Protein AF-A0A4Y7SCZ2-F1 (afdb_monomer_lite)

pLDDT: mean 78.19, std 15.56, range [37.38, 96.0]

Sequence (297 aa):
MVKSHRFLPFHLIQKRNGDHSDRWSLKSLGLRIQLGHPPGSECLIPAREFNDDFVVIDRDMVHEVAIDYCGCGHTTKGQAEQLMDQRLWPATLINPKAAPTFRCLEERYPSLLRMVHEWRHSRMLNRAGRGHDPERVDKTGVGECALLRPPCLHPGMNMAEGWENAPAETQHIHTLNIGLDANYRLKRKDMSSDAADPGLCKGFASSIYDPPFRERSLKHDMKQSWDHSRDRELTRVQLKSNMDRWLRGQSFNTKALNLLSTLHKKISAAMEEYLKAISPLLVLGDLIGEKNVDKVF

Radius of gyration: 31.57 Å; chains: 1; bounding box: 60×91×82 Å

Organism: Coprinellus micaceus (NCBI:txid71717)

Foldseek 3Di:
DLVVCLVPQPDWDWDDPDPDTDTDHSVVVVREHEWDDPPPDDAPDWDWQPPQQAWEAEQPDIHRHTYTYHPPPPDPDDPQVRCVVVQWHFPDRPRGRYTYGVNNCVVCVVVVVVVVVVVVLVVLCVVLVQCVDPVHPVPQDAASSADDDVPFQDPPPPDDPPLVVDPPVCVVVNDGDDDPPVPPPPPDDDDPDCVVPPDSCCRNYPDDNDPVVVVVVVVPDDPDDDDPVVCVVVVVVVVVVVVVCVVPDVVVVVVVVVVVVVVVVVVVVVVVVVCVVCVVVCVVCVVVVNNPSVPVD

Secondary structure (DSSP, 8-state):
-TGGGTT-TT--EEEEETTEEEEE-TGGGT-EEE-SS-TT---SSEEEPGGG--EEE-SS-EEE-EEEEE-SSS----HHHHHHHTTB--S-SSS--EEEBHHHHHHHHHHHHHHHHHHHHHHHHHHTTTTS-TTTGGG--TTTTPPPPTTS--TTTTS-TTGGG--TTTGGGG-----------------S-TTTS--S-SSSSSS---HHHHHHHHHT-------HHHHHHHHHHHHHHHHHHHHS-HHHHHHHHHHHHHHHHHHHHHHHHHHHHHHHHHHHHHHHT-TTGGG--

Structure (mmCIF, N/CA/C/O backbone):
data_AF-A0A4Y7SCZ2-F1
#
_entry.id   AF-A0A4Y7SCZ2-F1
#
loop_
_atom_site.group_PDB
_atom_site.id
_atom_site.type_symbol
_atom_site.label_atom_id
_atom_site.label_alt_id
_atom_site.label_comp_id
_atom_site.label_asym_id
_atom_site.label_entity_id
_atom_site.label_seq_id
_atom_site.pdbx_PDB_ins_code
_atom_site.Cartn_x
_atom_site.Cartn_y
_atom_site.Cartn_z
_atom_site.occupancy
_atom_site.B_iso_or_equiv
_atom_site.auth_seq_id
_atom_site.auth_comp_id
_atom_site.auth_asym_id
_atom_site.auth_atom_id
_atom_site.pdbx_PDB_model_num
ATOM 1 N N . MET A 1 1 ? -21.592 -10.011 27.504 1.00 64.19 1 MET A N 1
ATOM 2 C CA . MET A 1 1 ? -20.684 -10.396 26.401 1.00 64.19 1 MET A CA 1
ATOM 3 C C . MET A 1 1 ? -20.122 -9.181 25.663 1.00 64.19 1 MET A C 1
ATOM 5 O O . MET A 1 1 ? -18.924 -8.967 25.764 1.00 64.19 1 MET A O 1
ATOM 9 N N . VAL A 1 2 ? -20.938 -8.344 25.006 1.00 76.38 2 VAL A N 1
ATOM 10 C CA . VAL A 1 2 ? -20.460 -7.157 24.251 1.00 76.38 2 VAL A CA 1
ATOM 11 C C . VAL A 1 2 ? -19.688 -6.155 25.124 1.00 76.38 2 VAL A C 1
ATOM 13 O O . VAL A 1 2 ? -18.593 -5.749 24.756 1.00 76.38 2 VAL A O 1
ATOM 16 N N . LYS A 1 3 ? -20.187 -5.833 26.330 1.00 76.88 3 LYS A N 1
ATOM 17 C CA . LYS A 1 3 ? -19.500 -4.928 27.279 1.00 76.88 3 LYS A CA 1
ATOM 18 C C . LYS A 1 3 ? -18.075 -5.384 27.623 1.00 76.88 3 LYS A C 1
ATOM 20 O O . LYS A 1 3 ? -17.171 -4.562 27.680 1.00 76.88 3 LYS A O 1
ATOM 25 N N . SER A 1 4 ? -17.872 -6.691 27.795 1.00 78.56 4 SER A N 1
ATOM 26 C CA . SER A 1 4 ? -16.566 -7.292 28.103 1.00 78.56 4 SER A CA 1
ATOM 27 C C . SER A 1 4 ? -15.589 -7.226 26.922 1.00 78.56 4 SER A C 1
ATOM 29 O O . SER A 1 4 ? -14.385 -7.199 27.132 1.00 78.56 4 SER A O 1
ATOM 31 N N . HIS A 1 5 ? -16.104 -7.169 25.688 1.00 81.06 5 HIS A N 1
ATOM 32 C CA . HIS A 1 5 ? -15.315 -7.108 24.451 1.00 81.06 5 HIS A CA 1
ATOM 33 C C . HIS A 1 5 ? -15.167 -5.686 23.900 1.00 81.06 5 HIS A C 1
ATOM 35 O O . HIS A 1 5 ? -14.568 -5.494 22.846 1.00 81.06 5 HIS A O 1
ATOM 41 N N . ARG A 1 6 ? -15.664 -4.670 24.618 1.00 80.19 6 ARG A N 1
ATOM 42 C CA . ARG A 1 6 ? -15.581 -3.262 24.204 1.00 80.19 6 ARG A CA 1
ATOM 43 C C . ARG A 1 6 ? -14.143 -2.806 23.935 1.00 80.19 6 ARG A C 1
ATOM 45 O O . ARG A 1 6 ? -13.916 -2.016 23.029 1.00 80.19 6 ARG A O 1
ATOM 52 N N . PHE A 1 7 ? -13.186 -3.321 24.704 1.00 80.62 7 PHE A N 1
ATOM 53 C CA . PHE A 1 7 ? -11.757 -3.015 24.562 1.00 80.62 7 PHE A CA 1
ATOM 54 C C . PHE A 1 7 ? -10.989 -4.056 23.741 1.00 80.62 7 PHE A C 1
ATOM 56 O O . PHE A 1 7 ? -9.787 -3.918 23.538 1.00 80.62 7 PHE A O 1
ATOM 63 N N . LEU A 1 8 ? -11.672 -5.105 23.281 1.00 84.75 8 LEU A N 1
ATOM 64 C CA . LEU A 1 8 ? -11.091 -6.229 22.551 1.00 84.75 8 LEU A CA 1
ATOM 65 C C . LEU A 1 8 ? -11.940 -6.510 21.298 1.00 84.75 8 LEU A C 1
ATOM 67 O O . LEU A 1 8 ? -12.500 -7.600 21.160 1.00 84.75 8 LEU A O 1
ATOM 71 N N . PRO A 1 9 ? -12.071 -5.526 20.385 1.00 83.50 9 PRO A N 1
ATOM 72 C CA . PRO A 1 9 ? -13.007 -5.597 19.262 1.00 83.50 9 PRO A CA 1
ATOM 73 C C . PRO A 1 9 ? -12.643 -6.654 18.208 1.00 83.50 9 PRO A C 1
ATOM 75 O O . PRO A 1 9 ? -13.475 -6.978 17.365 1.00 83.50 9 PRO A O 1
ATOM 78 N N . PHE A 1 10 ? -11.426 -7.203 18.263 1.00 86.94 10 PHE A N 1
ATOM 79 C CA . PHE A 1 10 ? -10.922 -8.230 17.340 1.00 86.94 10 PHE A CA 1
ATOM 80 C C . PHE A 1 10 ? -10.811 -9.616 17.991 1.00 86.94 10 PHE A C 1
ATOM 82 O O . PHE A 1 10 ? -10.249 -10.539 17.411 1.00 86.94 10 PHE A O 1
ATOM 89 N N . HIS A 1 11 ? -11.344 -9.797 19.203 1.00 85.94 11 HIS A N 1
ATOM 90 C CA . HIS A 1 11 ? -11.394 -11.119 19.820 1.00 85.94 11 HIS A CA 1
ATOM 91 C C . HIS A 1 11 ? -12.263 -12.085 19.013 1.00 85.94 11 HIS A C 1
ATOM 93 O O . HIS A 1 11 ? -13.380 -11.765 18.602 1.00 85.94 11 HIS A O 1
ATOM 99 N N . LEU A 1 12 ? -11.749 -13.301 18.843 1.00 82.38 12 LEU A N 1
ATOM 100 C CA . LEU A 1 12 ? -12.475 -14.398 18.224 1.00 82.38 12 LEU A CA 1
ATOM 101 C C . LEU A 1 12 ? -13.531 -14.917 19.196 1.00 82.38 12 LEU A C 1
ATOM 103 O O . LEU A 1 12 ? -13.212 -15.398 20.282 1.00 82.38 12 LEU A O 1
ATOM 107 N N . ILE A 1 13 ? -14.791 -14.844 18.778 1.00 85.88 13 ILE A N 1
ATOM 108 C CA . ILE A 1 13 ? -15.908 -15.435 19.506 1.00 85.88 13 ILE A CA 1
ATOM 109 C C . ILE A 1 13 ? -16.470 -16.613 18.715 1.00 85.88 13 ILE A C 1
ATOM 111 O O . ILE A 1 13 ? -16.519 -16.611 17.483 1.00 85.88 13 ILE A O 1
ATOM 115 N N . GLN A 1 14 ? -16.896 -17.633 19.447 1.00 86.00 14 GLN A N 1
ATOM 116 C CA . GLN A 1 14 ? -17.532 -18.813 18.887 1.00 86.00 14 GLN A CA 1
ATOM 117 C C . GLN A 1 14 ? -18.911 -18.978 19.510 1.00 86.00 14 GLN A C 1
ATOM 119 O O . GLN A 1 14 ? -19.087 -18.790 20.717 1.00 86.00 14 GLN A O 1
ATOM 124 N N . LYS A 1 15 ? -19.889 -19.323 18.679 1.00 84.12 15 LYS A N 1
ATOM 125 C CA . LYS A 1 15 ? -21.223 -19.715 19.111 1.00 84.12 15 LYS A CA 1
ATOM 126 C C . LYS A 1 15 ? -21.297 -21.230 19.104 1.00 84.12 15 LYS A C 1
ATOM 128 O O . LYS A 1 15 ? -21.109 -21.844 18.061 1.00 84.12 15 LYS A O 1
ATOM 133 N N . ARG A 1 16 ? -21.606 -21.830 20.249 1.00 82.69 16 ARG A N 1
ATOM 134 C CA . ARG A 1 16 ? -21.873 -23.267 20.313 1.00 82.69 16 ARG A CA 1
ATOM 135 C C . ARG A 1 16 ? -23.286 -23.539 19.795 1.00 82.69 16 ARG A C 1
ATOM 137 O O . ARG A 1 16 ? -24.250 -23.084 20.407 1.00 82.69 16 ARG A O 1
ATOM 144 N N . ASN A 1 17 ? -23.396 -24.276 18.698 1.00 84.12 17 ASN A N 1
ATOM 145 C CA . ASN A 1 17 ? -24.653 -24.709 18.092 1.00 84.12 17 ASN A CA 1
ATOM 146 C C . ASN A 1 17 ? -24.808 -26.224 18.305 1.00 84.12 17 ASN A C 1
ATOM 148 O O . ASN A 1 17 ? -24.752 -27.015 17.372 1.00 84.12 17 ASN A O 1
ATOM 152 N N . GLY A 1 18 ? -24.960 -26.634 19.569 1.00 86.69 18 GLY A N 1
ATOM 153 C CA . GLY A 1 18 ? -25.046 -28.047 19.945 1.00 86.69 18 GLY A CA 1
ATOM 154 C C . GLY A 1 18 ? -23.683 -28.747 19.922 1.00 86.69 18 GLY A C 1
ATOM 155 O O . GLY A 1 18 ? -22.905 -28.617 20.877 1.00 86.69 18 GLY A O 1
ATOM 156 N N . ASP A 1 19 ? -23.426 -29.501 18.854 1.00 87.88 19 ASP A N 1
ATOM 157 C CA . ASP A 1 19 ? -22.255 -30.367 18.662 1.00 87.88 19 ASP A CA 1
ATOM 158 C C . ASP A 1 19 ? -21.056 -29.662 18.006 1.00 87.88 19 ASP A C 1
ATOM 160 O O . ASP A 1 19 ? -19.916 -30.070 18.229 1.00 87.88 19 ASP A O 1
ATOM 164 N N . HIS A 1 20 ? -21.283 -28.568 17.279 1.00 80.50 20 HIS A N 1
ATOM 165 C CA . HIS A 1 20 ? -20.235 -27.761 16.656 1.00 80.50 20 HIS A CA 1
ATOM 166 C C . HIS A 1 20 ? -20.238 -26.310 17.155 1.00 80.50 20 HIS A C 1
ATOM 168 O O . HIS A 1 20 ? -21.177 -25.822 17.793 1.00 80.50 20 HIS A O 1
ATOM 174 N N . SER A 1 21 ? -19.133 -25.622 16.878 1.00 78.69 21 SER A N 1
ATOM 175 C CA . SER A 1 21 ? -18.939 -24.215 17.208 1.00 78.69 21 SER A CA 1
ATOM 176 C C . SER A 1 21 ? -18.729 -23.418 15.931 1.00 78.69 21 SER A C 1
ATOM 178 O O . SER A 1 21 ? -17.705 -23.572 15.265 1.00 78.69 21 SER A O 1
ATOM 180 N N . ASP A 1 22 ? -19.668 -22.528 15.628 1.00 81.44 22 ASP A N 1
ATOM 181 C CA . ASP A 1 22 ? -19.543 -21.603 14.510 1.00 81.44 22 ASP A CA 1
ATOM 182 C C . ASP A 1 22 ? -18.796 -20.347 14.942 1.00 81.44 22 ASP A C 1
ATOM 184 O O . ASP A 1 22 ? -18.966 -19.830 16.053 1.00 81.44 22 ASP A O 1
ATOM 188 N N . ARG A 1 23 ? -17.965 -19.816 14.044 1.00 77.56 23 ARG A N 1
ATOM 189 C CA . ARG A 1 23 ? -17.367 -18.495 14.248 1.00 77.56 23 ARG A CA 1
ATOM 190 C C . ARG A 1 23 ? -18.465 -17.446 14.165 1.00 77.56 23 ARG A C 1
ATOM 192 O O . ARG A 1 23 ? -19.278 -17.467 13.246 1.00 77.56 23 ARG A O 1
ATOM 199 N N . TRP A 1 24 ? -18.457 -16.506 15.102 1.00 81.94 24 TRP A N 1
ATOM 200 C CA . TRP A 1 24 ? -19.409 -15.402 15.113 1.00 81.94 24 TRP A CA 1
ATOM 201 C C . TRP A 1 24 ? -18.663 -14.068 15.077 1.00 81.94 24 TRP A C 1
ATOM 203 O O . TRP A 1 24 ? -17.521 -13.977 15.526 1.00 81.94 24 TRP A O 1
ATOM 213 N N . SER A 1 25 ? -19.285 -13.023 14.529 1.00 84.56 25 SER A N 1
ATOM 214 C CA . SER A 1 25 ? -18.705 -11.680 14.538 1.00 84.56 25 SER A CA 1
ATOM 215 C C . SER A 1 25 ? -19.238 -10.890 15.734 1.00 84.56 25 SER A C 1
ATOM 217 O O . SER A 1 25 ? -20.418 -10.973 16.088 1.00 84.56 25 SER A O 1
ATOM 219 N N . LEU A 1 26 ? -18.377 -10.088 16.363 1.00 88.31 26 LEU A N 1
ATOM 220 C CA . LEU A 1 26 ? -18.803 -9.169 17.423 1.00 88.31 26 LEU A CA 1
ATOM 221 C C . LEU A 1 26 ? -19.784 -8.109 16.891 1.00 88.31 26 LEU A C 1
ATOM 223 O O . LEU A 1 26 ? -20.671 -7.676 17.628 1.00 88.31 26 LEU A O 1
ATOM 227 N N . LYS A 1 27 ? -19.679 -7.758 15.602 1.00 90.69 27 LYS A N 1
ATOM 228 C CA . LYS A 1 27 ? -20.634 -6.905 14.888 1.00 90.69 27 LYS A CA 1
ATOM 229 C C . LYS A 1 27 ? -22.052 -7.483 14.921 1.00 90.69 27 LYS A C 1
ATOM 231 O O . LYS A 1 27 ? -22.982 -6.759 15.260 1.00 90.69 27 LYS A O 1
ATOM 236 N N . SER A 1 28 ? -22.230 -8.782 14.656 1.00 87.50 28 SER A N 1
ATOM 237 C CA . SER A 1 28 ? -23.546 -9.445 14.713 1.00 87.50 28 SER A CA 1
ATOM 238 C C . SER A 1 28 ? -24.167 -9.434 16.114 1.00 87.50 28 SER A C 1
ATOM 240 O O . SER A 1 28 ? -25.383 -9.535 16.244 1.00 87.50 28 SER A O 1
ATOM 242 N N . LEU A 1 29 ? -23.353 -9.287 17.164 1.00 87.62 29 LEU A N 1
ATOM 243 C CA . LEU A 1 29 ? -23.823 -9.096 18.540 1.00 87.62 29 LEU A CA 1
ATOM 244 C C . LEU A 1 29 ? -24.113 -7.623 18.886 1.00 87.62 29 LEU A C 1
ATOM 246 O O . LEU A 1 29 ? -24.485 -7.329 20.020 1.00 87.62 29 LEU A O 1
ATOM 250 N N . GLY A 1 30 ? -23.938 -6.702 17.936 1.00 89.44 30 GLY A N 1
ATOM 251 C CA . GLY A 1 30 ? -24.179 -5.269 18.098 1.00 89.44 30 GLY A CA 1
ATOM 252 C C . GLY A 1 30 ? -22.971 -4.465 18.583 1.00 89.44 30 GLY A C 1
ATOM 253 O O . GLY A 1 30 ? -23.144 -3.311 18.974 1.00 89.44 30 GLY A O 1
ATOM 254 N N . LEU A 1 31 ? -21.754 -5.028 18.588 1.00 90.50 31 LEU A N 1
ATOM 255 C CA . LEU A 1 31 ? -20.560 -4.242 18.906 1.00 90.50 31 LEU A CA 1
ATOM 256 C C . LEU A 1 31 ? -20.274 -3.249 17.772 1.00 90.50 31 LEU A C 1
ATOM 258 O O . LEU A 1 31 ? -20.068 -3.654 16.629 1.00 90.50 31 LEU A O 1
ATOM 262 N N . ARG A 1 32 ? -20.195 -1.962 18.119 1.00 91.69 32 ARG A N 1
ATOM 263 C CA . ARG A 1 32 ? -19.744 -0.887 17.230 1.00 91.69 32 ARG A CA 1
ATOM 264 C C . ARG A 1 32 ? -18.504 -0.221 17.816 1.00 91.69 32 ARG A C 1
ATOM 266 O O . ARG A 1 32 ? -18.425 -0.006 19.027 1.00 91.69 32 ARG A O 1
ATOM 273 N N . ILE A 1 33 ? -17.529 0.069 16.964 1.00 91.88 33 ILE A N 1
ATOM 274 C CA . ILE A 1 33 ? -16.272 0.716 17.337 1.00 91.88 33 ILE A CA 1
ATOM 275 C C . ILE A 1 33 ? -16.423 2.208 17.073 1.00 91.88 33 ILE A C 1
ATOM 277 O O . ILE A 1 33 ? -16.497 2.634 15.922 1.00 91.88 33 ILE A O 1
ATOM 281 N N . GLN A 1 34 ? -16.450 2.999 18.141 1.00 91.75 34 GLN A N 1
ATOM 282 C CA . GLN A 1 34 ? -16.539 4.449 18.036 1.00 91.75 34 GLN A CA 1
ATOM 283 C C . GLN A 1 34 ? -15.147 5.083 18.018 1.00 91.75 34 GLN A C 1
ATOM 285 O O . GLN A 1 34 ? -14.308 4.781 18.868 1.00 91.75 34 GLN A O 1
ATOM 290 N N . LEU A 1 35 ? -14.911 5.965 17.049 1.00 91.38 35 LEU A N 1
ATOM 291 C CA . LEU A 1 35 ? -13.625 6.606 16.790 1.00 91.38 35 LEU A CA 1
ATOM 292 C C . LEU A 1 35 ? -13.650 8.098 17.152 1.00 91.38 35 LEU A C 1
ATOM 294 O O . LEU A 1 35 ? -14.694 8.678 17.436 1.00 91.38 35 LEU A O 1
ATOM 298 N N . GLY A 1 36 ? -12.471 8.727 17.144 1.00 88.19 36 GLY A N 1
ATOM 299 C CA . GLY A 1 36 ? -12.313 10.178 17.300 1.00 88.19 36 GLY A CA 1
ATOM 300 C C . GLY A 1 36 ? -12.396 10.715 18.734 1.00 88.19 36 GLY A C 1
ATOM 301 O O . GLY A 1 36 ? -12.185 11.908 18.934 1.00 88.19 36 GLY A O 1
ATOM 302 N N . HIS A 1 37 ? -12.637 9.854 19.724 1.00 86.25 37 HIS A N 1
ATOM 303 C CA . HIS A 1 37 ? -12.655 10.206 21.144 1.00 86.25 37 HIS A CA 1
ATOM 304 C C . HIS A 1 37 ? -11.693 9.330 21.967 1.00 86.25 37 HIS A C 1
ATOM 306 O O . HIS A 1 37 ? -11.432 8.183 21.590 1.00 86.25 37 HIS A O 1
ATOM 312 N N . PRO A 1 38 ? -11.150 9.840 23.091 1.00 80.62 38 PRO A N 1
ATOM 313 C CA . PRO A 1 38 ? -10.330 9.046 24.001 1.00 80.62 38 PRO A CA 1
ATOM 314 C C . PRO A 1 38 ? -11.070 7.819 24.565 1.00 80.62 38 PRO A C 1
ATOM 316 O O . PRO A 1 38 ? -12.293 7.874 24.755 1.00 80.62 38 PRO A O 1
ATOM 319 N N . PRO A 1 39 ? -10.349 6.732 24.907 1.00 75.56 39 PRO A N 1
ATOM 320 C CA . PRO A 1 39 ? -10.940 5.555 25.540 1.00 75.56 39 PRO A CA 1
ATOM 321 C C . PRO A 1 39 ? -11.787 5.921 26.766 1.00 75.56 39 PRO A C 1
ATOM 323 O O . PRO A 1 39 ? -11.354 6.684 27.623 1.00 75.56 39 PRO A O 1
ATOM 326 N N . GLY A 1 40 ? -12.998 5.367 26.847 1.00 76.19 40 GLY A N 1
ATOM 327 C CA . GLY A 1 40 ? -13.938 5.615 27.949 1.00 76.19 40 GLY A CA 1
ATOM 328 C C . GLY A 1 40 ? -14.895 6.791 27.734 1.00 76.19 40 GLY A C 1
ATOM 329 O O . GLY A 1 40 ? -15.902 6.861 28.431 1.00 76.19 40 GLY A O 1
ATOM 330 N N . SER A 1 41 ? -14.645 7.655 26.747 1.00 83.19 41 SER A N 1
ATOM 331 C CA . SER A 1 41 ? -15.600 8.687 26.320 1.00 83.19 41 SER A CA 1
ATOM 332 C C . SER A 1 41 ? -16.380 8.252 25.078 1.00 83.19 41 SER A C 1
ATOM 334 O O . SER A 1 41 ? -15.916 7.415 24.298 1.00 83.19 41 SER A O 1
ATOM 336 N N . GLU A 1 42 ? -17.589 8.787 24.915 1.00 86.56 42 GLU A N 1
ATOM 337 C CA . GLU A 1 42 ? -18.469 8.475 23.790 1.00 86.56 42 GLU A CA 1
ATOM 338 C C . GLU A 1 42 ? -18.840 9.743 23.019 1.00 86.56 42 GLU A C 1
ATOM 340 O O . GLU A 1 42 ? -19.005 10.815 23.602 1.00 86.56 42 GLU A O 1
ATOM 345 N N . CYS A 1 43 ? -18.953 9.623 21.696 1.00 89.06 43 CYS A N 1
ATOM 346 C CA . CYS A 1 43 ? -19.431 10.706 20.856 1.00 89.06 43 CYS A CA 1
ATOM 347 C C . CYS A 1 43 ? -20.948 10.827 21.010 1.00 89.06 43 CYS A C 1
ATOM 349 O O . CYS A 1 43 ? -21.668 9.837 20.910 1.00 89.06 43 CYS A O 1
ATOM 351 N N . LEU A 1 44 ? -21.442 12.051 21.189 1.00 88.94 44 LEU A N 1
ATOM 352 C CA . LEU A 1 44 ? -22.882 12.325 21.182 1.00 88.94 44 LEU A CA 1
ATOM 353 C C . LEU A 1 44 ? -23.452 12.419 19.758 1.00 88.94 44 LEU A C 1
ATOM 355 O O . LEU A 1 44 ? -24.661 12.332 19.575 1.00 88.94 44 LEU A O 1
ATOM 359 N N . ILE A 1 45 ? -22.585 12.600 18.754 1.00 90.88 45 ILE A N 1
ATOM 360 C CA . ILE A 1 45 ? -22.955 12.741 17.340 1.00 90.88 45 ILE A CA 1
ATOM 361 C C . ILE A 1 45 ? -22.086 11.791 16.494 1.00 90.88 45 ILE A C 1
ATOM 363 O O . ILE A 1 45 ? -21.193 12.240 15.765 1.00 90.88 45 ILE A O 1
ATOM 367 N N . PRO A 1 46 ? -22.275 10.465 16.630 1.00 91.62 46 PRO A N 1
ATOM 368 C CA . PRO A 1 46 ? -21.565 9.497 15.810 1.00 91.62 46 PRO A CA 1
ATOM 369 C C . PRO A 1 46 ? -22.080 9.517 14.368 1.00 91.62 46 PRO A C 1
ATOM 371 O O . PRO A 1 46 ? -23.284 9.489 14.111 1.00 91.62 46 PRO A O 1
ATOM 374 N N . ALA A 1 47 ? -21.154 9.503 13.418 1.00 92.00 47 ALA A N 1
ATOM 375 C CA . ALA A 1 47 ? -21.418 9.305 12.004 1.00 92.00 47 ALA A CA 1
ATOM 376 C C . ALA A 1 47 ? -21.079 7.858 11.636 1.00 92.00 47 ALA A C 1
ATOM 378 O O . ALA A 1 47 ? -19.913 7.460 11.653 1.00 92.00 47 ALA A O 1
ATOM 379 N N . ARG A 1 48 ? -22.098 7.060 11.312 1.00 93.31 48 ARG A N 1
ATOM 380 C CA . ARG A 1 48 ? -21.899 5.659 10.922 1.00 93.31 48 ARG A CA 1
ATOM 381 C C . ARG A 1 48 ? -21.083 5.565 9.641 1.00 93.31 48 ARG A C 1
ATOM 383 O O . ARG A 1 48 ? -21.226 6.389 8.737 1.00 93.31 48 ARG A O 1
ATOM 390 N N . GLU A 1 49 ? -20.257 4.533 9.566 1.00 92.94 49 GLU A N 1
ATOM 391 C CA . GLU A 1 49 ? -19.634 4.123 8.316 1.00 92.94 49 GLU A CA 1
ATOM 392 C C . GLU A 1 49 ? -20.712 3.813 7.258 1.00 92.94 49 GLU A C 1
ATOM 394 O O . GLU A 1 49 ? -21.813 3.350 7.571 1.00 92.94 49 GLU A O 1
ATOM 399 N N . PHE A 1 50 ? -20.430 4.153 6.002 1.00 89.31 50 PHE A N 1
ATOM 400 C CA . PHE A 1 50 ? -21.389 4.022 4.910 1.00 89.31 50 PHE A CA 1
ATOM 401 C C . PHE A 1 50 ? -21.698 2.543 4.658 1.00 89.31 50 PHE A C 1
ATOM 403 O O . PHE A 1 50 ? -20.777 1.767 4.544 1.00 89.31 50 PHE A O 1
ATOM 410 N N . ASN A 1 51 ? -22.945 2.105 4.493 1.00 90.12 51 ASN A N 1
ATOM 411 C CA . ASN A 1 51 ? -23.269 0.688 4.206 1.00 90.12 51 ASN A CA 1
ATOM 412 C C . ASN A 1 51 ? -22.868 -0.344 5.297 1.00 90.12 51 ASN A C 1
ATOM 414 O O . ASN A 1 51 ? -23.229 -1.510 5.173 1.00 90.12 51 ASN A O 1
ATOM 418 N N . ASP A 1 52 ? -22.187 0.080 6.371 1.00 91.50 52 ASP A N 1
ATOM 419 C CA . ASP A 1 52 ? -21.783 -0.729 7.530 1.00 91.50 52 ASP A CA 1
ATOM 420 C C . ASP A 1 52 ? -21.016 -2.005 7.139 1.00 91.50 52 ASP A C 1
ATOM 422 O O . ASP A 1 52 ? -21.157 -3.018 7.803 1.00 91.50 52 ASP A O 1
ATOM 426 N N . ASP A 1 53 ? -20.219 -2.006 6.069 1.00 93.44 53 ASP A N 1
ATOM 427 C CA . ASP A 1 53 ? -19.521 -3.190 5.526 1.00 93.44 53 ASP A CA 1
ATOM 428 C C . ASP A 1 53 ? -17.999 -3.143 5.762 1.00 93.44 53 ASP A C 1
ATOM 430 O O . ASP A 1 53 ? -17.214 -3.779 5.055 1.00 93.44 53 ASP A O 1
ATOM 434 N N . PHE A 1 54 ? -17.573 -2.395 6.783 1.00 95.75 54 PHE A N 1
ATOM 435 C CA . PHE A 1 54 ? -16.164 -2.169 7.075 1.00 95.75 54 PHE A CA 1
ATOM 436 C C . PHE A 1 54 ? -15.428 -3.438 7.523 1.00 95.75 54 PHE A C 1
ATOM 438 O O . PHE A 1 54 ? -15.886 -4.207 8.374 1.00 95.75 54 PHE A O 1
ATOM 445 N N . VAL A 1 55 ? -14.211 -3.610 7.005 1.00 95.88 55 VAL A N 1
ATOM 446 C CA . VAL A 1 55 ? -13.370 -4.775 7.279 1.00 95.88 55 VAL A CA 1
ATOM 447 C C . VAL A 1 55 ? -12.052 -4.383 7.945 1.00 95.88 55 VAL A C 1
ATOM 449 O O . VAL A 1 55 ? -11.278 -3.579 7.429 1.00 95.88 55 VAL A O 1
ATOM 452 N N . VAL A 1 56 ? -11.734 -5.013 9.073 1.00 95.38 56 VAL A N 1
ATOM 453 C CA . VAL A 1 56 ? -10.417 -4.906 9.710 1.00 95.38 56 VAL A CA 1
ATOM 454 C C . VAL A 1 56 ? -9.619 -6.176 9.476 1.00 95.38 56 VAL A C 1
ATOM 456 O O . VAL A 1 56 ? -10.065 -7.270 9.800 1.00 95.38 56 VAL A O 1
ATOM 459 N N . ILE A 1 57 ? -8.415 -6.033 8.932 1.00 93.38 57 ILE A N 1
ATOM 460 C CA . ILE A 1 57 ? -7.494 -7.158 8.745 1.00 93.38 57 ILE A CA 1
ATOM 461 C C . ILE A 1 57 ? -6.546 -7.178 9.940 1.00 93.38 57 ILE A C 1
ATOM 463 O O . ILE A 1 57 ? -5.705 -6.288 10.081 1.00 93.38 57 ILE A O 1
ATOM 467 N N . ASP A 1 58 ? -6.682 -8.176 10.806 1.00 91.25 58 ASP A N 1
ATOM 468 C CA . ASP A 1 58 ? -5.732 -8.412 11.887 1.00 91.25 58 ASP A CA 1
ATOM 469 C C . ASP A 1 58 ? -4.881 -9.657 11.596 1.00 91.25 58 ASP A C 1
ATOM 471 O O . ASP A 1 58 ? -5.015 -10.314 10.563 1.00 91.25 58 ASP A O 1
ATOM 475 N N . ARG A 1 59 ? -3.944 -9.967 12.492 1.00 86.00 59 ARG A N 1
ATOM 476 C CA . ARG A 1 59 ? -2.964 -11.045 12.296 1.00 86.00 59 ARG A CA 1
ATOM 477 C C . ARG A 1 59 ? -3.570 -12.426 12.100 1.00 86.00 59 ARG A C 1
ATOM 479 O O . ARG A 1 59 ? -3.013 -13.221 11.335 1.00 86.00 59 ARG A O 1
ATOM 486 N N . ASP A 1 60 ? -4.652 -12.679 12.828 1.00 83.62 60 ASP A N 1
ATOM 487 C CA . ASP A 1 60 ? -5.277 -13.991 12.947 1.00 83.62 60 ASP A CA 1
ATOM 488 C C . ASP A 1 60 ? -6.459 -14.137 11.980 1.00 83.62 60 ASP A C 1
ATOM 490 O O . ASP A 1 60 ? -6.729 -15.237 11.493 1.00 83.62 60 ASP A O 1
ATOM 494 N N . MET A 1 61 ? -7.168 -13.040 11.683 1.00 85.69 61 MET A N 1
ATOM 495 C CA . MET A 1 61 ? -8.359 -13.072 10.840 1.00 85.69 61 MET A CA 1
ATOM 496 C C . MET A 1 61 ? -8.703 -11.706 10.227 1.00 85.69 61 MET A C 1
ATOM 498 O O . MET A 1 61 ? -8.254 -10.644 10.654 1.00 85.69 61 MET A O 1
ATOM 502 N N . VAL A 1 62 ? -9.558 -11.766 9.212 1.00 91.94 62 VAL A N 1
ATOM 503 C CA . VAL A 1 62 ? -10.299 -10.636 8.663 1.00 91.94 62 VAL A CA 1
ATOM 504 C C . VAL A 1 62 ? -11.627 -10.501 9.418 1.00 91.94 62 VAL A C 1
ATOM 506 O O . VAL A 1 62 ? -12.433 -11.430 9.434 1.00 91.94 62 VAL A O 1
ATOM 509 N N . HIS A 1 63 ? -11.848 -9.356 10.055 1.00 91.69 63 HIS A N 1
ATOM 510 C CA . HIS A 1 63 ? -13.006 -9.062 10.892 1.00 91.69 63 HIS A CA 1
ATOM 511 C C . HIS A 1 63 ? -13.954 -8.102 10.180 1.00 91.69 63 HIS A C 1
ATOM 513 O O . HIS A 1 63 ? -13.571 -6.986 9.840 1.00 91.69 63 HIS A O 1
ATOM 519 N N . GLU A 1 64 ? -15.210 -8.501 10.022 1.00 92.69 64 GLU A N 1
ATOM 520 C CA . GLU A 1 64 ? -16.280 -7.569 9.675 1.00 92.69 64 GLU A CA 1
ATOM 521 C C . GLU A 1 64 ? -16.686 -6.795 10.935 1.00 92.69 64 GLU A C 1
ATOM 523 O O . GLU A 1 64 ? -17.055 -7.391 11.955 1.00 92.69 64 GLU A O 1
ATOM 528 N N . VAL A 1 65 ? -16.576 -5.468 10.889 1.00 93.81 65 VAL A N 1
ATOM 529 C CA . VAL A 1 65 ? -16.798 -4.592 12.042 1.00 93.81 65 VAL A CA 1
ATOM 530 C C . VAL A 1 65 ? -17.729 -3.446 11.683 1.00 93.81 65 VAL A C 1
ATOM 532 O O . VAL A 1 65 ? -17.770 -2.976 10.554 1.00 93.81 65 VAL A O 1
ATOM 535 N N . ALA A 1 66 ? -18.472 -2.977 12.677 1.00 94.69 66 ALA A N 1
ATOM 536 C CA . ALA A 1 66 ? -19.235 -1.747 12.575 1.00 94.69 66 ALA A CA 1
ATOM 537 C C . ALA A 1 66 ? -18.398 -0.585 13.117 1.00 94.69 66 ALA A C 1
ATOM 539 O O . ALA A 1 66 ? -17.918 -0.656 14.253 1.00 94.69 66 ALA A O 1
ATOM 540 N N . ILE A 1 67 ? -18.240 0.478 12.328 1.00 94.69 67 ILE A N 1
ATOM 541 C CA . ILE A 1 67 ? -17.490 1.677 12.716 1.00 94.69 67 ILE A CA 1
ATOM 542 C C . ILE A 1 67 ? -18.419 2.884 12.803 1.00 94.69 67 ILE A C 1
ATOM 544 O O . ILE A 1 67 ? -19.249 3.119 11.925 1.00 94.69 67 ILE A O 1
ATOM 548 N N . ASP A 1 68 ? -18.228 3.665 13.863 1.00 94.44 68 ASP A N 1
ATOM 549 C CA . ASP A 1 68 ? -18.860 4.959 14.070 1.00 94.44 68 ASP A CA 1
ATOM 550 C C . ASP A 1 68 ? -17.767 6.028 14.191 1.00 94.44 68 ASP A C 1
ATOM 552 O O . ASP A 1 68 ? -16.996 6.059 15.151 1.00 94.44 68 ASP A O 1
ATOM 556 N N . TYR A 1 69 ? -17.677 6.910 13.201 1.00 93.69 69 TYR A N 1
ATOM 557 C CA . TYR A 1 69 ? -16.778 8.057 13.228 1.00 93.69 69 TYR A CA 1
ATOM 558 C C . TYR A 1 69 ? -17.320 9.145 14.151 1.00 93.69 69 TYR A C 1
ATOM 560 O O . TYR A 1 69 ? -18.527 9.325 14.294 1.00 93.69 69 TYR A O 1
ATOM 568 N N . CYS A 1 70 ? -16.430 9.931 14.742 1.00 92.44 70 CYS A N 1
ATOM 569 C CA . CYS A 1 70 ? -16.823 11.153 15.422 1.00 92.44 70 CYS A CA 1
ATOM 570 C C . CYS A 1 70 ? -17.235 12.213 14.391 1.00 92.44 70 CYS A C 1
ATOM 572 O O . CYS A 1 70 ? -16.441 12.565 13.514 1.00 92.44 70 CYS A O 1
ATOM 574 N N . GLY A 1 71 ? -18.462 12.724 14.530 1.00 87.06 71 GLY A N 1
ATOM 575 C CA . GLY A 1 71 ? -19.012 13.830 13.743 1.00 87.06 71 GLY A CA 1
ATOM 576 C C . GLY A 1 71 ? -19.361 15.070 14.574 1.00 87.06 71 GLY A C 1
ATOM 577 O O . GLY A 1 71 ? -19.947 16.005 14.041 1.00 87.06 71 GLY A O 1
ATOM 578 N N . CYS A 1 72 ? -19.017 15.115 15.868 1.00 86.25 72 CYS A N 1
ATOM 579 C CA . CYS A 1 72 ? -19.451 16.191 16.771 1.00 86.25 72 CYS A CA 1
ATOM 580 C C . CYS A 1 72 ? -18.682 17.517 16.626 1.00 86.25 72 CYS A C 1
ATOM 582 O O . CYS A 1 72 ? -18.903 18.436 17.408 1.00 86.25 72 CYS A O 1
ATOM 584 N N . GLY A 1 73 ? -17.748 17.623 15.677 1.00 76.44 73 GLY A N 1
ATOM 585 C CA . GLY A 1 73 ? -16.949 18.834 15.452 1.00 76.44 73 GLY A CA 1
ATOM 586 C C . GLY A 1 73 ? -15.855 19.101 16.496 1.00 76.44 73 GLY A C 1
ATOM 587 O O . GLY A 1 73 ? -15.006 19.955 16.265 1.00 76.44 73 GLY A O 1
ATOM 588 N N . HIS A 1 74 ? -15.800 18.343 17.602 1.00 73.81 74 HIS A N 1
ATOM 589 C CA . HIS A 1 74 ? -14.691 18.407 18.571 1.00 73.81 74 HIS A CA 1
ATOM 590 C C . HIS A 1 74 ? -13.349 17.970 17.965 1.00 73.81 74 HIS A C 1
ATOM 592 O O . HIS A 1 74 ? -12.288 18.315 18.482 1.00 73.81 74 HIS A O 1
ATOM 598 N N . THR A 1 75 ? -13.393 17.191 16.885 1.00 70.19 75 THR A N 1
ATOM 599 C CA . THR A 1 75 ? -12.223 16.772 16.121 1.00 70.19 75 THR A CA 1
ATOM 600 C C . THR A 1 75 ? -12.287 17.376 14.724 1.00 70.19 75 THR A C 1
ATOM 602 O O . THR A 1 75 ? -13.301 17.264 14.039 1.00 70.19 75 THR A O 1
ATOM 605 N N . THR A 1 76 ? -11.196 18.001 14.281 1.00 77.19 76 THR A N 1
ATOM 606 C CA . THR A 1 76 ? -11.023 18.437 12.884 1.00 77.19 76 THR A CA 1
ATOM 607 C C . THR A 1 76 ? -10.554 17.294 11.979 1.00 77.19 76 THR A C 1
ATOM 609 O O . THR A 1 76 ? -10.329 17.500 10.788 1.00 77.19 76 THR A O 1
ATOM 612 N N . LYS A 1 77 ? -10.385 16.088 12.542 1.00 84.25 77 LYS A N 1
ATOM 613 C CA . LYS A 1 77 ? -9.780 14.944 11.866 1.00 84.25 77 LYS A CA 1
ATOM 614 C C . LYS A 1 77 ? -10.745 14.234 10.926 1.00 84.25 77 LYS A C 1
ATOM 616 O O . LYS A 1 77 ? -11.866 13.884 11.307 1.00 84.25 77 LYS A O 1
ATOM 621 N N . GLY A 1 78 ? -10.254 13.922 9.729 1.00 88.50 78 GLY A N 1
ATOM 622 C CA . GLY A 1 78 ? -10.972 13.098 8.755 1.00 88.50 78 GLY A CA 1
ATOM 623 C C . GLY A 1 78 ? -11.074 11.624 9.176 1.00 88.50 78 GLY A C 1
ATOM 624 O O . GLY A 1 78 ? -10.376 11.166 10.081 1.00 88.50 78 GLY A O 1
ATOM 625 N N . GLN A 1 79 ? -11.906 10.845 8.480 1.00 92.25 79 GLN A N 1
ATOM 626 C CA . GLN A 1 79 ? -12.137 9.418 8.771 1.00 92.25 79 GLN A CA 1
ATOM 627 C C . GLN A 1 79 ? -10.838 8.594 8.851 1.00 92.25 79 GLN A C 1
ATOM 629 O O . GLN A 1 79 ? -10.641 7.814 9.783 1.00 92.25 79 GLN A O 1
ATOM 634 N N . ALA A 1 80 ? -9.923 8.797 7.898 1.00 91.56 80 ALA A N 1
ATOM 635 C CA . ALA A 1 80 ? -8.628 8.121 7.855 1.00 91.56 80 ALA A CA 1
ATOM 636 C C . ALA A 1 80 ? -7.760 8.413 9.091 1.00 91.56 80 ALA A C 1
ATOM 638 O O . ALA A 1 80 ? -7.111 7.519 9.629 1.00 91.56 80 ALA A O 1
ATOM 639 N N . GLU A 1 81 ? -7.760 9.655 9.568 1.00 91.31 81 GLU A N 1
ATOM 640 C CA . GLU A 1 81 ? -6.993 10.059 10.746 1.00 91.31 81 GLU A CA 1
ATOM 641 C C . GLU A 1 81 ? -7.583 9.477 12.031 1.00 91.31 81 GLU A C 1
ATOM 643 O O . GLU A 1 81 ? -6.836 8.983 12.873 1.00 91.31 81 GLU A O 1
ATOM 648 N N . GLN A 1 82 ? -8.915 9.447 12.146 1.00 92.62 82 GLN A N 1
ATOM 649 C CA . GLN A 1 82 ? -9.599 8.815 13.277 1.00 92.62 82 GLN A CA 1
ATOM 650 C C . GLN A 1 82 ? -9.306 7.304 13.369 1.00 92.62 82 GLN A C 1
ATOM 652 O O . GLN A 1 82 ? -9.174 6.772 14.471 1.00 92.62 82 GLN A O 1
ATOM 657 N N . LEU A 1 83 ? -9.153 6.614 12.231 1.00 93.56 83 LEU A N 1
ATOM 658 C CA . LEU A 1 83 ? -8.696 5.217 12.187 1.00 93.56 83 LEU A CA 1
ATOM 659 C C . LEU A 1 83 ? -7.242 5.080 12.657 1.00 93.56 83 LEU A C 1
ATOM 6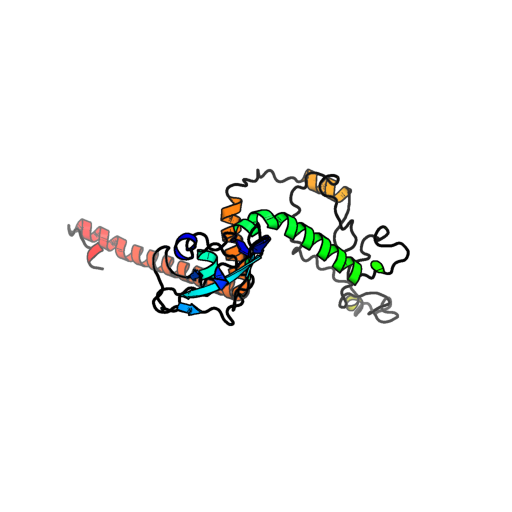61 O O . LEU A 1 83 ? -6.933 4.222 13.487 1.00 93.56 83 LEU A O 1
ATOM 665 N N . MET A 1 84 ? -6.351 5.945 12.166 1.00 92.44 84 MET A N 1
ATOM 666 C CA . MET A 1 84 ? -4.931 5.909 12.531 1.00 92.44 84 MET A CA 1
ATOM 667 C C . MET A 1 84 ? -4.700 6.169 14.022 1.00 92.44 84 MET A C 1
ATOM 669 O O . MET A 1 84 ? -3.825 5.531 14.613 1.00 92.44 84 MET A O 1
ATOM 673 N N . ASP A 1 85 ? -5.501 7.038 14.646 1.00 88.75 85 ASP A N 1
ATOM 674 C CA . ASP A 1 85 ? -5.480 7.262 16.098 1.00 88.75 85 ASP A CA 1
ATOM 675 C C . ASP A 1 85 ? -5.772 5.969 16.885 1.00 88.75 85 ASP A C 1
ATOM 677 O O . ASP A 1 85 ? -5.219 5.759 17.963 1.00 88.75 85 ASP A O 1
ATOM 681 N N . GLN A 1 86 ? -6.578 5.063 16.319 1.00 87.88 86 GLN A N 1
ATOM 682 C CA . GLN A 1 86 ? -6.889 3.741 16.878 1.00 87.88 86 GLN A CA 1
ATOM 683 C C . GLN A 1 86 ? -5.977 2.624 16.344 1.00 87.88 86 GLN A C 1
ATOM 685 O O . GLN A 1 86 ? -6.292 1.442 16.465 1.00 87.88 86 GLN A O 1
ATOM 690 N N . ARG A 1 87 ? -4.823 2.976 15.759 1.00 90.75 87 ARG A N 1
ATOM 691 C CA . ARG A 1 87 ? -3.861 2.028 15.164 1.00 90.75 87 ARG A CA 1
ATOM 692 C C . ARG A 1 87 ? -4.469 1.120 14.089 1.00 90.75 87 ARG A C 1
ATOM 694 O O . ARG A 1 87 ? -4.030 -0.021 13.907 1.00 90.75 87 ARG A O 1
ATOM 701 N N . LEU A 1 88 ? -5.428 1.653 13.340 1.00 93.00 88 LEU A N 1
ATOM 702 C CA . LEU A 1 88 ? -5.957 1.068 12.116 1.00 93.00 88 LEU A CA 1
ATOM 703 C C . LEU A 1 88 ? -5.407 1.858 10.933 1.00 93.00 88 LEU A C 1
ATOM 705 O O . LEU A 1 88 ? -5.558 3.076 10.861 1.00 93.00 88 LEU A O 1
ATOM 709 N N . TRP A 1 89 ? -4.713 1.185 10.021 1.00 93.81 89 TRP A N 1
ATOM 710 C CA . TRP A 1 89 ? -4.163 1.833 8.840 1.00 93.81 89 TRP A CA 1
ATOM 711 C C . TRP A 1 89 ? -5.215 1.831 7.732 1.00 93.81 89 TRP A C 1
ATOM 713 O O . TRP A 1 89 ? -5.554 0.758 7.242 1.00 93.81 89 TRP A O 1
ATOM 723 N N . PRO A 1 90 ? -5.748 2.984 7.313 1.00 95.38 90 PRO A N 1
ATOM 724 C CA . PRO A 1 90 ? -6.800 3.019 6.308 1.00 95.38 90 PRO A CA 1
ATOM 725 C C . PRO A 1 90 ? -6.269 2.556 4.943 1.00 95.38 90 PRO A C 1
ATOM 727 O O . PRO A 1 90 ? -5.226 3.022 4.480 1.00 95.38 90 PRO A O 1
ATOM 730 N N . ALA A 1 91 ? -6.989 1.649 4.275 1.00 90.69 91 ALA A N 1
ATOM 731 C CA . ALA A 1 91 ? -6.642 1.206 2.922 1.00 90.69 91 ALA A CA 1
ATOM 732 C C . ALA A 1 91 ? -6.802 2.334 1.883 1.00 90.69 91 ALA A C 1
ATOM 734 O O . ALA A 1 91 ? -6.058 2.388 0.905 1.00 90.69 91 ALA A O 1
ATOM 735 N N . THR A 1 92 ? -7.741 3.257 2.117 1.00 88.00 92 THR A N 1
ATOM 736 C CA . THR A 1 92 ? -7.960 4.480 1.330 1.00 88.00 92 THR A CA 1
ATOM 737 C C . THR A 1 92 ? -8.129 5.681 2.256 1.00 88.00 92 THR A C 1
ATOM 739 O O . THR A 1 92 ? -8.644 5.559 3.361 1.00 88.00 92 THR A O 1
ATOM 742 N N . LEU A 1 93 ? -7.704 6.869 1.821 1.00 87.94 93 LEU A N 1
ATOM 743 C CA . LEU A 1 93 ? -7.820 8.084 2.643 1.00 87.94 93 LEU A CA 1
ATOM 744 C C . LEU A 1 93 ? -9.235 8.680 2.643 1.00 87.94 93 LEU A C 1
ATOM 746 O O . LEU A 1 93 ? -9.632 9.335 3.603 1.00 87.94 93 LEU A O 1
ATOM 750 N N . ILE A 1 94 ? -9.979 8.456 1.561 1.00 87.31 94 ILE A N 1
ATOM 751 C CA . ILE A 1 94 ? -11.346 8.937 1.361 1.00 87.31 94 ILE A CA 1
ATOM 752 C C . ILE A 1 94 ? -12.267 7.721 1.457 1.00 87.31 94 ILE A C 1
ATOM 754 O O . ILE A 1 94 ? -12.011 6.727 0.773 1.00 87.31 94 ILE A O 1
ATOM 758 N N . ASN A 1 95 ? -13.304 7.805 2.297 1.00 89.06 95 ASN A N 1
ATOM 759 C CA . ASN A 1 95 ? -14.289 6.744 2.537 1.00 89.06 95 ASN A CA 1
ATOM 760 C C . ASN A 1 95 ? -13.646 5.350 2.701 1.00 89.06 95 ASN A C 1
ATOM 762 O O . ASN A 1 95 ? -13.869 4.468 1.866 1.00 89.06 95 ASN A O 1
ATOM 766 N N . PRO A 1 96 ? -12.789 5.148 3.721 1.00 93.69 96 PRO A N 1
ATOM 767 C CA . PRO A 1 96 ? -12.159 3.858 3.960 1.00 93.69 96 PRO A CA 1
ATOM 768 C C . PRO A 1 96 ? -13.204 2.770 4.199 1.00 93.69 96 PRO A C 1
ATOM 770 O O . PRO A 1 96 ? -14.127 2.949 4.984 1.00 93.69 96 PRO A O 1
ATOM 773 N N . LYS A 1 97 ? -13.004 1.629 3.537 1.00 95.38 97 LYS A N 1
ATOM 774 C CA . LYS A 1 97 ? -13.805 0.399 3.693 1.00 95.38 97 LYS A CA 1
ATOM 775 C C . LYS A 1 97 ? -13.052 -0.743 4.349 1.00 95.38 97 LYS A C 1
ATOM 777 O O . LYS A 1 97 ? -13.640 -1.721 4.799 1.00 95.38 97 LYS A O 1
ATOM 782 N N . ALA A 1 98 ? -11.734 -0.624 4.382 1.00 95.94 98 ALA A N 1
ATOM 783 C CA . ALA A 1 98 ? -10.882 -1.597 5.013 1.00 95.94 98 ALA A CA 1
ATOM 784 C C . ALA A 1 98 ? -9.733 -0.905 5.730 1.00 95.94 98 ALA A C 1
ATOM 786 O O . ALA A 1 98 ? -9.226 0.126 5.272 1.00 95.94 98 ALA A O 1
ATOM 787 N N . ALA A 1 99 ? -9.299 -1.497 6.833 1.00 96.00 99 ALA A N 1
ATOM 788 C CA . ALA A 1 99 ? -8.089 -1.074 7.511 1.00 96.00 99 ALA A CA 1
ATOM 789 C C . ALA A 1 99 ? -7.375 -2.263 8.160 1.00 96.00 99 ALA A C 1
ATOM 791 O O . ALA A 1 99 ? -7.918 -2.863 9.088 1.00 96.00 99 ALA A O 1
ATOM 792 N N . PRO A 1 100 ? -6.155 -2.626 7.732 1.00 94.19 100 PRO A N 1
ATOM 793 C CA . PRO A 1 100 ? -5.329 -3.515 8.528 1.00 94.19 100 PRO A CA 1
ATOM 794 C C . PRO A 1 100 ? -4.926 -2.873 9.858 1.00 94.19 100 PRO A C 1
ATOM 796 O O . PRO A 1 100 ? -4.692 -1.663 9.947 1.00 94.19 100 PRO A O 1
ATOM 799 N N . THR A 1 101 ? -4.780 -3.687 10.900 1.00 92.94 101 THR A N 1
ATOM 800 C CA . THR A 1 101 ? -4.158 -3.230 12.144 1.00 92.94 101 THR A CA 1
ATOM 801 C C . THR A 1 101 ? -2.686 -2.904 11.886 1.00 92.94 101 THR A C 1
ATOM 803 O O . THR A 1 101 ? -2.015 -3.542 11.070 1.00 92.94 101 THR A O 1
ATOM 806 N N . PHE A 1 102 ? -2.136 -1.923 12.605 1.00 89.19 102 PHE A N 1
ATOM 807 C CA . PHE A 1 102 ? -0.701 -1.616 12.507 1.00 89.19 102 PHE A CA 1
ATOM 808 C C . PHE A 1 102 ? 0.158 -2.844 12.830 1.00 89.19 102 PHE A C 1
ATOM 810 O O . PHE A 1 102 ? 1.201 -3.049 12.222 1.00 89.19 102 PHE A O 1
ATOM 817 N N . ARG A 1 103 ? -0.309 -3.691 13.752 1.00 87.69 103 ARG A N 1
ATOM 818 C CA . ARG A 1 103 ? 0.356 -4.940 14.122 1.00 87.69 103 ARG A CA 1
ATOM 819 C C . ARG A 1 103 ? 0.385 -5.937 12.962 1.00 87.69 103 ARG A C 1
ATOM 821 O O . ARG A 1 103 ? 1.436 -6.502 12.677 1.00 87.69 103 ARG A O 1
ATOM 828 N N . CYS A 1 104 ? -0.744 -6.114 12.269 1.00 89.06 104 CYS A N 1
ATOM 829 C CA . CYS A 1 104 ? -0.806 -6.915 11.050 1.00 89.06 104 CYS A CA 1
ATOM 830 C C . CYS A 1 104 ? 0.177 -6.391 10.003 1.00 89.06 104 CYS A C 1
ATOM 832 O O . CYS A 1 104 ? 0.904 -7.181 9.405 1.00 89.06 104 CYS A O 1
ATOM 834 N N . LEU A 1 105 ? 0.246 -5.071 9.804 1.00 86.69 105 LEU A N 1
ATOM 835 C CA . LEU A 1 105 ? 1.220 -4.484 8.888 1.00 86.69 105 LEU A CA 1
ATOM 836 C C . LEU A 1 105 ? 2.654 -4.780 9.323 1.00 86.69 105 LEU A C 1
ATOM 838 O O . LEU A 1 105 ? 3.408 -5.308 8.523 1.00 86.69 105 LEU A O 1
ATOM 842 N N . GLU A 1 106 ? 3.037 -4.514 10.569 1.00 85.50 106 GLU A N 1
ATOM 843 C CA . GLU A 1 106 ? 4.413 -4.747 11.030 1.00 85.50 106 GLU A CA 1
ATOM 844 C C . GLU A 1 106 ? 4.891 -6.189 10.797 1.00 85.50 106 GLU A C 1
ATOM 846 O O . GLU A 1 106 ? 6.041 -6.399 10.413 1.00 85.50 106 GLU A O 1
ATOM 851 N N . GLU A 1 107 ? 4.008 -7.173 10.961 1.00 86.56 107 GLU A N 1
ATOM 852 C CA . GLU A 1 107 ? 4.354 -8.588 10.801 1.00 86.56 107 GLU A CA 1
ATOM 853 C C . GLU A 1 107 ? 4.247 -9.088 9.357 1.00 86.56 107 GLU A C 1
ATOM 855 O O . GLU A 1 107 ? 5.059 -9.903 8.918 1.00 86.56 107 GLU A O 1
ATOM 860 N N . ARG A 1 108 ? 3.253 -8.618 8.595 1.00 85.00 108 ARG A N 1
ATOM 861 C CA . ARG A 1 108 ? 2.976 -9.108 7.234 1.00 85.00 108 ARG A CA 1
ATOM 862 C C . ARG A 1 108 ? 3.625 -8.264 6.142 1.00 85.00 108 ARG A C 1
ATOM 864 O O . ARG A 1 108 ? 3.702 -8.720 5.003 1.00 85.00 108 ARG A O 1
ATOM 871 N N . TYR A 1 109 ? 4.111 -7.062 6.450 1.00 81.44 109 TYR A N 1
ATOM 872 C CA . TYR A 1 109 ? 4.715 -6.163 5.466 1.00 81.44 109 TYR A CA 1
ATOM 873 C C . TYR A 1 109 ? 5.912 -6.780 4.724 1.00 81.44 109 TYR A C 1
ATOM 875 O O . TYR A 1 109 ? 5.948 -6.647 3.502 1.00 81.44 109 TYR A O 1
ATOM 883 N N . PRO A 1 110 ? 6.840 -7.523 5.366 1.00 82.12 110 PRO A N 1
ATOM 884 C CA . PRO A 1 110 ? 7.913 -8.205 4.638 1.00 82.12 110 PRO A CA 1
ATOM 885 C C . PRO A 1 110 ? 7.388 -9.208 3.600 1.00 82.12 110 PRO A C 1
ATOM 887 O O . PRO A 1 110 ? 7.857 -9.227 2.461 1.00 82.12 110 PRO A O 1
ATOM 890 N N . SER A 1 111 ? 6.376 -10.003 3.961 1.00 86.75 111 SER A N 1
ATOM 891 C CA . SER A 1 111 ? 5.727 -10.950 3.046 1.00 86.75 111 SER A CA 1
ATOM 892 C C . SER A 1 111 ? 5.001 -10.229 1.912 1.00 86.75 111 SER A C 1
ATOM 894 O O . SER A 1 111 ? 5.160 -10.603 0.754 1.00 86.75 111 SER A O 1
ATOM 896 N N . LEU A 1 112 ? 4.265 -9.155 2.220 1.00 84.06 112 LEU A N 1
ATOM 897 C CA . LEU A 1 112 ? 3.592 -8.330 1.217 1.00 84.06 112 LEU A CA 1
ATOM 898 C C . LEU A 1 112 ? 4.594 -7.732 0.224 1.00 84.06 112 LEU A C 1
ATOM 900 O O . LEU A 1 112 ? 4.357 -7.767 -0.979 1.00 84.06 112 LEU A O 1
ATOM 904 N N . LEU A 1 113 ? 5.724 -7.208 0.704 1.00 84.12 113 LEU A N 1
ATOM 905 C CA . LEU A 1 113 ? 6.771 -6.673 -0.163 1.00 84.12 113 LEU A CA 1
ATOM 906 C C . LEU A 1 113 ? 7.355 -7.748 -1.084 1.00 84.12 113 LEU A C 1
ATOM 908 O O . LEU A 1 113 ? 7.591 -7.458 -2.257 1.00 84.12 113 LEU A O 1
ATOM 912 N N . ARG A 1 114 ? 7.531 -8.981 -0.594 1.00 86.00 114 ARG A N 1
ATOM 913 C CA . ARG A 1 114 ? 7.965 -10.117 -1.419 1.00 86.00 114 ARG A CA 1
ATOM 914 C C . ARG A 1 114 ? 6.930 -10.463 -2.492 1.00 86.00 114 ARG A C 1
ATOM 916 O O . ARG A 1 114 ? 7.282 -10.512 -3.665 1.00 86.00 114 ARG A O 1
ATOM 923 N N . MET A 1 115 ? 5.653 -10.570 -2.123 1.00 89.19 115 MET A N 1
ATOM 924 C CA . MET A 1 115 ? 4.559 -10.805 -3.077 1.00 89.19 115 MET A CA 1
ATOM 925 C C . MET A 1 115 ? 4.475 -9.700 -4.137 1.00 89.19 115 MET A C 1
ATOM 927 O O . MET A 1 115 ? 4.312 -9.975 -5.322 1.00 89.19 115 MET A O 1
ATOM 931 N N . VAL A 1 116 ? 4.610 -8.432 -3.734 1.00 87.81 116 VAL A N 1
ATOM 932 C CA . VAL A 1 116 ? 4.629 -7.294 -4.664 1.00 87.81 116 VAL A CA 1
ATOM 933 C C . VAL A 1 116 ? 5.846 -7.363 -5.585 1.00 87.81 116 VAL A C 1
ATOM 935 O O . VAL A 1 116 ? 5.726 -7.037 -6.766 1.00 87.81 116 VAL A O 1
ATOM 938 N N . HIS A 1 117 ? 7.007 -7.781 -5.079 1.00 85.12 117 HIS A N 1
ATOM 939 C CA . HIS A 1 117 ? 8.216 -7.951 -5.880 1.00 85.12 117 HIS A CA 1
ATOM 940 C C . HIS A 1 117 ? 8.033 -9.041 -6.950 1.00 85.12 117 HIS A C 1
ATOM 942 O O . HIS A 1 117 ? 8.235 -8.765 -8.134 1.00 85.12 117 HIS A O 1
ATOM 948 N N . GLU A 1 118 ? 7.547 -10.221 -6.561 1.00 90.00 118 GLU A N 1
ATOM 949 C CA . GLU A 1 118 ? 7.228 -11.337 -7.464 1.00 90.00 118 GLU A CA 1
ATOM 950 C C . GLU A 1 118 ? 6.147 -10.959 -8.488 1.00 90.00 118 GLU A C 1
ATOM 952 O O . GLU A 1 118 ? 6.279 -11.234 -9.685 1.00 90.00 118 GLU A O 1
ATOM 957 N N . TRP A 1 119 ? 5.098 -10.255 -8.052 1.00 91.81 119 TRP A N 1
ATOM 958 C CA . TRP A 1 119 ? 4.040 -9.770 -8.937 1.00 91.81 119 TRP A CA 1
ATOM 959 C C . TRP A 1 119 ? 4.568 -8.758 -9.955 1.00 91.81 119 TRP A C 1
ATOM 961 O O . TRP A 1 119 ? 4.224 -8.841 -11.133 1.00 91.81 119 TRP A O 1
ATOM 971 N N . ARG A 1 120 ? 5.422 -7.809 -9.542 1.00 88.62 120 ARG A N 1
ATOM 972 C CA . ARG A 1 120 ? 6.041 -6.832 -10.458 1.00 88.62 120 ARG A CA 1
ATOM 973 C C . ARG A 1 120 ? 6.926 -7.524 -11.489 1.00 88.62 120 ARG A C 1
ATOM 975 O O . ARG A 1 120 ? 6.846 -7.175 -12.665 1.00 88.62 120 ARG A O 1
ATOM 982 N N . HIS A 1 121 ? 7.718 -8.505 -11.061 1.00 88.00 121 HIS A N 1
ATOM 983 C CA . HIS A 1 121 ? 8.534 -9.325 -11.951 1.00 88.00 121 HIS A CA 1
ATOM 984 C C . HIS A 1 121 ? 7.663 -10.077 -12.971 1.00 88.00 121 HIS A C 1
ATOM 986 O O . HIS A 1 121 ? 7.850 -9.927 -14.177 1.00 88.00 121 HIS A O 1
ATOM 992 N N . SER A 1 122 ? 6.623 -10.769 -12.505 1.00 90.88 122 SER A N 1
ATOM 993 C CA . SER A 1 122 ? 5.678 -11.492 -13.367 1.00 90.88 122 SER A CA 1
ATOM 994 C C . SER A 1 122 ? 4.961 -10.560 -14.350 1.00 90.88 122 SER A C 1
ATOM 996 O O . SER A 1 122 ? 4.829 -10.856 -15.535 1.00 90.88 122 SER A O 1
ATOM 998 N N . ARG A 1 123 ? 4.532 -9.378 -13.889 1.00 91.75 123 ARG A N 1
ATOM 999 C CA . ARG A 1 123 ? 3.919 -8.346 -14.739 1.00 91.75 123 ARG A CA 1
ATOM 1000 C C . ARG A 1 123 ? 4.867 -7.848 -15.826 1.00 91.75 123 ARG A C 1
ATOM 1002 O O . ARG A 1 123 ? 4.404 -7.599 -16.935 1.00 91.75 123 ARG A O 1
ATOM 1009 N N . MET A 1 124 ? 6.150 -7.669 -15.516 1.00 90.12 124 MET A N 1
ATOM 1010 C CA . MET A 1 124 ? 7.165 -7.275 -16.495 1.00 90.12 124 MET A CA 1
ATOM 1011 C C . MET A 1 124 ? 7.328 -8.355 -17.570 1.00 90.12 124 MET A C 1
ATOM 1013 O O . MET A 1 124 ? 7.221 -8.038 -18.750 1.00 90.12 124 MET A O 1
ATOM 1017 N N . LEU A 1 125 ? 7.497 -9.619 -17.172 1.00 90.75 125 LEU A N 1
ATOM 1018 C CA . LEU A 1 125 ? 7.635 -10.745 -18.102 1.00 90.75 125 LEU A CA 1
ATOM 1019 C C . LEU A 1 125 ? 6.408 -10.907 -19.007 1.00 90.75 125 LEU A C 1
ATOM 1021 O O . LEU A 1 125 ? 6.553 -11.087 -20.213 1.00 90.75 125 LEU A O 1
ATOM 1025 N N . ASN A 1 126 ? 5.204 -10.761 -18.444 1.00 90.44 126 ASN A N 1
ATOM 1026 C CA . ASN A 1 126 ? 3.959 -10.795 -19.214 1.00 90.44 126 ASN A CA 1
ATOM 1027 C C . ASN A 1 126 ? 3.894 -9.664 -20.247 1.00 90.44 126 ASN A C 1
ATOM 1029 O O . ASN A 1 126 ? 3.474 -9.890 -21.375 1.00 90.44 126 ASN A O 1
ATOM 1033 N N . ARG A 1 127 ? 4.321 -8.448 -19.883 1.00 90.31 127 ARG A N 1
ATOM 1034 C CA . ARG A 1 127 ? 4.362 -7.308 -20.816 1.00 90.31 127 ARG A CA 1
ATOM 1035 C C . ARG A 1 127 ? 5.372 -7.508 -21.941 1.00 90.31 127 ARG A C 1
ATOM 1037 O O . ARG A 1 127 ? 5.111 -7.064 -23.049 1.00 90.31 127 ARG A O 1
ATOM 1044 N N . ALA A 1 128 ? 6.491 -8.165 -21.654 1.00 89.12 128 ALA A N 1
ATOM 1045 C CA . ALA A 1 128 ? 7.515 -8.497 -22.637 1.00 89.12 128 ALA A CA 1
ATOM 1046 C C . ALA A 1 128 ? 7.191 -9.770 -23.446 1.00 89.12 128 ALA A C 1
ATOM 1048 O O . ALA A 1 128 ? 8.004 -10.200 -24.254 1.00 89.12 128 ALA A O 1
ATOM 1049 N N . GLY A 1 129 ? 6.036 -10.410 -23.219 1.00 89.69 129 GLY A N 1
ATOM 1050 C CA . GLY A 1 129 ? 5.635 -11.618 -23.945 1.00 89.69 129 GLY A CA 1
ATOM 1051 C C . GLY A 1 129 ? 6.461 -12.867 -23.620 1.00 89.69 129 GLY A C 1
ATOM 1052 O O . GLY A 1 129 ? 6.262 -13.900 -24.252 1.00 89.69 129 GLY A O 1
ATOM 1053 N N . ARG A 1 130 ? 7.334 -12.826 -22.602 1.00 89.81 130 ARG A N 1
ATOM 1054 C CA . ARG A 1 130 ? 8.260 -13.928 -22.264 1.00 89.81 130 ARG A CA 1
ATOM 1055 C C . ARG A 1 130 ? 7.550 -15.218 -21.839 1.00 89.81 130 ARG A C 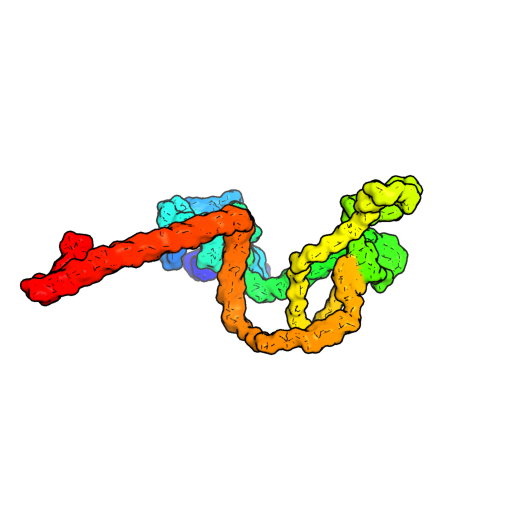1
ATOM 1057 O O . ARG A 1 130 ? 8.142 -16.288 -21.882 1.00 89.81 130 ARG A O 1
ATOM 1064 N N . GLY A 1 131 ? 6.277 -15.134 -21.449 1.00 85.62 131 GLY A N 1
ATOM 1065 C CA . GLY A 1 131 ? 5.443 -16.309 -21.175 1.00 85.62 131 GLY A CA 1
ATOM 1066 C C . GLY A 1 131 ? 5.077 -17.130 -22.420 1.00 85.62 131 GLY A C 1
ATOM 1067 O O . GLY A 1 131 ? 4.718 -18.295 -22.275 1.00 85.62 131 GLY A O 1
ATOM 1068 N N . HIS A 1 132 ? 5.171 -16.546 -23.619 1.00 87.44 132 HIS A N 1
ATOM 1069 C CA . HIS A 1 132 ? 4.918 -17.218 -24.900 1.00 87.44 132 HIS A CA 1
ATOM 1070 C C . HIS A 1 132 ? 6.200 -17.681 -25.603 1.00 87.44 132 HIS A C 1
ATOM 1072 O O . HIS A 1 132 ? 6.118 -18.355 -26.628 1.00 87.44 132 HIS A O 1
ATOM 1078 N N . ASP A 1 133 ? 7.368 -17.321 -25.069 1.00 86.94 133 ASP A N 1
ATOM 1079 C CA . ASP A 1 133 ? 8.657 -17.738 -25.607 1.00 86.94 133 ASP A CA 1
ATOM 1080 C C . ASP A 1 133 ? 8.840 -19.258 -25.386 1.00 86.94 133 ASP A C 1
ATOM 1082 O O . ASP A 1 133 ? 8.730 -19.717 -24.239 1.00 86.94 133 ASP A O 1
ATOM 1086 N N . PRO A 1 134 ? 9.108 -20.059 -26.439 1.00 86.75 134 PRO A N 1
ATOM 1087 C CA . PRO A 1 134 ? 9.379 -21.492 -26.307 1.00 86.75 134 PRO A CA 1
ATOM 1088 C C . PRO A 1 134 ? 10.530 -21.807 -25.343 1.00 86.75 134 PRO A C 1
ATOM 1090 O O . PRO A 1 134 ? 10.513 -22.843 -24.678 1.00 86.75 134 PRO A O 1
ATOM 1093 N N . GLU A 1 135 ? 11.502 -20.899 -25.232 1.00 84.38 135 GLU A N 1
ATOM 1094 C CA . GLU A 1 135 ? 12.662 -21.017 -24.347 1.00 84.38 135 GLU A CA 1
ATOM 1095 C C . GLU A 1 135 ? 12.389 -20.533 -22.914 1.00 84.38 135 GLU A C 1
ATOM 1097 O O . GLU A 1 135 ? 13.260 -20.615 -22.041 1.00 84.38 135 GLU A O 1
ATOM 1102 N N . ARG A 1 136 ? 11.152 -20.092 -22.647 1.00 81.56 136 ARG A N 1
ATOM 1103 C CA . ARG A 1 136 ? 10.657 -19.615 -21.352 1.00 81.56 136 ARG A CA 1
ATOM 1104 C C . ARG A 1 136 ? 11.435 -18.404 -20.819 1.00 81.56 136 ARG A C 1
ATOM 1106 O O . ARG A 1 136 ? 12.256 -17.757 -21.471 1.00 81.56 136 ARG A O 1
ATOM 1113 N N . VAL A 1 137 ? 11.120 -18.060 -19.576 1.00 84.94 137 VAL A N 1
ATOM 1114 C CA . VAL A 1 137 ? 11.679 -16.912 -18.856 1.00 84.94 137 VAL A CA 1
ATOM 1115 C C . VAL A 1 137 ? 13.158 -17.086 -18.499 1.00 84.94 137 VAL A C 1
ATOM 1117 O O . VAL A 1 137 ? 13.859 -16.082 -18.383 1.00 84.94 137 VAL A O 1
ATOM 1120 N N . ASP A 1 138 ? 13.656 -18.322 -18.402 1.00 82.88 138 ASP A N 1
ATOM 1121 C CA . ASP A 1 138 ? 15.037 -18.631 -17.995 1.00 82.88 138 ASP A CA 1
ATOM 1122 C C . ASP A 1 138 ? 16.088 -18.158 -19.009 1.00 82.88 138 ASP A C 1
ATOM 1124 O O . ASP A 1 138 ? 17.228 -17.874 -18.640 1.00 82.88 138 ASP A O 1
ATOM 1128 N N . LYS A 1 139 ? 15.702 -18.052 -20.285 1.00 86.44 139 LYS A N 1
ATOM 1129 C CA . LYS A 1 139 ? 16.560 -17.586 -21.381 1.00 86.44 139 LYS A CA 1
ATOM 1130 C C . LYS A 1 139 ? 16.419 -16.097 -21.688 1.00 86.44 139 LYS A C 1
ATOM 1132 O O . LYS A 1 139 ? 17.002 -15.630 -22.657 1.00 86.44 139 LYS A O 1
ATOM 1137 N N . THR A 1 140 ? 15.689 -15.344 -20.861 1.00 88.06 140 THR A N 1
ATOM 1138 C CA . THR A 1 140 ? 15.523 -13.898 -21.070 1.00 88.06 140 THR A CA 1
ATOM 1139 C C . THR A 1 140 ? 16.876 -13.192 -21.005 1.00 88.06 140 THR A C 1
ATOM 1141 O O . THR A 1 140 ? 17.558 -13.215 -19.979 1.00 88.06 140 THR A O 1
ATOM 1144 N N . GLY A 1 141 ? 17.258 -12.569 -22.115 1.00 84.88 141 GLY A N 1
ATOM 1145 C CA . GLY A 1 141 ? 18.509 -11.840 -22.262 1.00 84.88 141 GLY A CA 1
ATOM 1146 C C . GLY A 1 141 ? 18.513 -10.479 -21.563 1.00 84.88 141 GLY A C 1
ATOM 1147 O O . GLY A 1 141 ? 17.509 -9.996 -21.025 1.00 84.88 141 GLY A O 1
ATOM 1148 N N . VAL A 1 142 ? 19.678 -9.831 -21.583 1.00 85.75 142 VAL A N 1
ATOM 1149 C CA . VAL A 1 142 ? 19.835 -8.468 -21.061 1.00 85.75 142 VAL A CA 1
ATOM 1150 C C . VAL A 1 142 ? 19.055 -7.491 -21.942 1.00 85.75 142 VAL A C 1
ATOM 115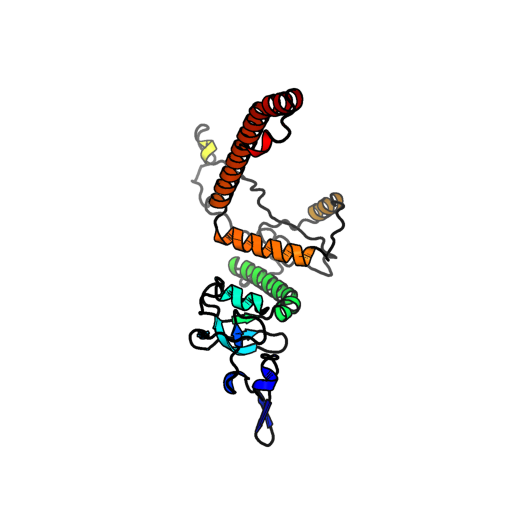2 O O . VAL A 1 142 ? 19.228 -7.469 -23.155 1.00 85.75 142 VAL A O 1
ATOM 1155 N N . GLY A 1 143 ? 18.206 -6.668 -21.329 1.00 85.75 143 GLY A N 1
ATOM 1156 C CA . GLY A 1 143 ? 17.426 -5.638 -22.014 1.00 85.75 143 GLY A CA 1
ATOM 1157 C C . GLY A 1 143 ? 16.199 -6.131 -22.789 1.00 85.75 143 GLY A C 1
ATOM 1158 O O . GLY A 1 143 ? 15.464 -5.297 -23.307 1.00 85.75 143 GLY A O 1
ATOM 1159 N N . GLU A 1 144 ? 15.910 -7.433 -22.841 1.00 87.69 144 GLU A N 1
ATOM 1160 C CA . GLU A 1 144 ? 14.773 -7.964 -23.619 1.00 87.69 144 GLU A CA 1
ATOM 1161 C C . GLU A 1 144 ? 13.393 -7.572 -23.067 1.00 87.69 144 GLU A C 1
ATOM 1163 O O . GLU A 1 144 ? 12.413 -7.493 -23.799 1.00 87.69 144 GLU A O 1
ATOM 1168 N N . CYS A 1 145 ? 13.305 -7.282 -21.771 1.00 88.94 145 CYS A N 1
ATOM 1169 C CA . CYS A 1 145 ? 12.129 -6.695 -21.130 1.00 88.94 145 CYS A CA 1
ATOM 1170 C C . CYS A 1 145 ? 12.181 -5.157 -21.067 1.00 88.94 145 CYS A C 1
ATOM 1172 O O . CYS A 1 145 ? 11.332 -4.546 -20.406 1.00 88.94 145 CYS A O 1
ATOM 1174 N N . ALA A 1 146 ? 13.180 -4.505 -21.671 1.00 86.69 146 ALA A N 1
ATOM 1175 C CA . ALA A 1 146 ? 13.249 -3.051 -21.706 1.00 86.69 146 ALA A CA 1
ATOM 1176 C C . ALA A 1 146 ? 12.276 -2.501 -22.755 1.00 86.69 146 ALA A C 1
ATOM 1178 O O . ALA A 1 146 ? 12.241 -2.938 -23.901 1.00 86.69 146 ALA A O 1
ATOM 1179 N N . LEU A 1 147 ? 11.487 -1.499 -22.367 1.00 80.50 147 LEU A N 1
ATOM 1180 C CA . LEU A 1 147 ? 10.621 -0.807 -23.312 1.00 80.50 147 LEU A CA 1
ATOM 1181 C C . LEU A 1 147 ? 11.445 0.190 -24.124 1.00 80.50 147 LEU A C 1
ATOM 1183 O O . LEU A 1 147 ? 12.041 1.115 -23.563 1.00 80.50 147 LEU A O 1
ATOM 1187 N N . LEU A 1 148 ? 11.420 0.039 -25.448 1.00 79.62 148 LEU A N 1
ATOM 1188 C CA . LEU A 1 148 ? 11.881 1.084 -26.351 1.00 79.62 148 LEU A CA 1
ATOM 1189 C C . LEU A 1 148 ? 11.001 2.316 -26.149 1.00 79.62 148 LEU A C 1
ATOM 1191 O O . LEU A 1 148 ? 9.773 2.239 -26.176 1.00 79.62 148 LEU A O 1
ATOM 1195 N N . ARG A 1 149 ? 11.628 3.469 -25.916 1.00 77.56 149 ARG A N 1
ATOM 1196 C CA . ARG A 1 149 ? 10.899 4.732 -25.780 1.00 77.56 149 ARG A CA 1
ATOM 1197 C C . ARG A 1 149 ? 10.425 5.166 -27.173 1.00 77.56 149 ARG A C 1
ATOM 1199 O O . ARG A 1 149 ? 11.297 5.420 -28.005 1.00 77.56 149 ARG A O 1
ATOM 1206 N N . PRO A 1 150 ? 9.108 5.304 -27.431 1.00 79.12 150 PRO A N 1
ATOM 1207 C CA . PRO A 1 150 ? 8.602 5.667 -28.759 1.00 79.12 150 PRO A CA 1
ATOM 1208 C C . PRO A 1 150 ? 9.162 6.981 -29.340 1.00 79.12 150 PRO A C 1
ATOM 1210 O O . PRO A 1 150 ? 9.360 7.039 -30.548 1.00 79.12 150 PRO A O 1
ATOM 1213 N N . PRO A 1 151 ? 9.468 8.021 -28.531 1.00 79.81 151 PRO A N 1
ATOM 1214 C CA . PRO A 1 151 ? 10.071 9.253 -29.047 1.00 79.81 151 PRO A CA 1
ATOM 1215 C C . PRO A 1 151 ? 11.570 9.164 -29.357 1.00 79.81 151 PRO A C 1
ATOM 1217 O O . PRO A 1 151 ? 12.116 10.096 -29.938 1.00 79.81 151 PRO A O 1
ATOM 1220 N N . CYS A 1 152 ? 12.273 8.115 -28.913 1.00 84.25 152 CYS A N 1
ATOM 1221 C CA . CYS A 1 152 ? 13.691 7.972 -29.243 1.00 84.25 152 CYS A CA 1
ATOM 1222 C C . CYS A 1 152 ? 13.848 7.630 -30.723 1.00 84.25 152 CYS A C 1
ATOM 1224 O O . CYS A 1 152 ? 13.022 6.914 -31.272 1.00 84.25 152 CYS A O 1
ATOM 1226 N N . LEU A 1 153 ? 14.906 8.138 -31.348 1.00 85.94 153 LEU A N 1
ATOM 1227 C CA . LEU A 1 153 ? 15.231 7.832 -32.736 1.00 85.94 153 LEU A CA 1
ATOM 1228 C C . LEU A 1 153 ? 15.749 6.393 -32.831 1.00 85.94 153 LEU A C 1
ATOM 1230 O O . LEU A 1 153 ? 16.757 6.055 -32.210 1.00 85.94 153 LEU A O 1
ATOM 1234 N N . HIS A 1 154 ? 15.033 5.562 -33.583 1.00 86.50 154 HIS A N 1
ATOM 1235 C CA . HIS A 1 154 ? 15.306 4.147 -33.803 1.00 86.50 154 HIS A CA 1
ATOM 1236 C C . HIS A 1 154 ? 15.423 3.893 -35.312 1.00 86.50 154 HIS A C 1
ATOM 1238 O O . HIS A 1 154 ? 14.404 3.933 -36.021 1.00 86.50 154 HIS A O 1
ATOM 1244 N N . PRO A 1 155 ? 16.638 3.622 -35.821 1.00 88.69 155 PRO A N 1
ATOM 1245 C CA . PRO A 1 155 ? 16.839 3.264 -37.221 1.00 88.69 155 PRO A CA 1
ATOM 1246 C C . PRO A 1 155 ? 15.936 2.094 -37.634 1.00 88.69 155 PRO A C 1
ATOM 1248 O O . PRO A 1 155 ? 15.804 1.116 -36.899 1.00 88.69 155 PRO A O 1
ATOM 1251 N N . GLY A 1 156 ? 15.279 2.212 -38.790 1.00 87.38 156 GLY A N 1
ATOM 1252 C CA . GLY A 1 156 ? 14.368 1.185 -39.317 1.00 87.38 156 GLY A CA 1
ATOM 1253 C C . GLY A 1 156 ? 13.000 1.084 -38.626 1.00 87.38 156 GLY A C 1
ATOM 1254 O O . GLY A 1 156 ? 12.194 0.250 -39.024 1.00 87.38 156 GLY A O 1
ATOM 1255 N N . MET A 1 157 ? 12.710 1.916 -37.618 1.00 87.19 157 MET A N 1
ATOM 1256 C CA . MET A 1 157 ? 11.395 1.962 -36.962 1.00 87.19 157 MET A CA 1
ATOM 1257 C C . MET A 1 157 ? 10.702 3.315 -37.136 1.00 87.19 157 MET A C 1
ATOM 1259 O O . MET A 1 157 ? 9.593 3.375 -37.657 1.00 87.19 157 MET A O 1
ATOM 1263 N N . ASN A 1 158 ? 11.326 4.404 -36.680 1.00 88.12 158 ASN A N 1
ATOM 1264 C CA . ASN A 1 158 ? 10.720 5.744 -36.678 1.00 88.12 158 ASN A CA 1
ATOM 1265 C C . ASN A 1 158 ? 11.655 6.829 -37.241 1.00 88.12 158 ASN A C 1
ATOM 1267 O O . ASN A 1 158 ? 11.474 8.016 -36.970 1.00 88.12 158 ASN A O 1
ATOM 1271 N N . MET A 1 159 ? 12.647 6.417 -38.028 1.00 89.19 159 MET A N 1
ATOM 1272 C CA . MET A 1 159 ? 13.525 7.293 -38.802 1.00 89.19 159 MET A CA 1
ATOM 1273 C C . MET A 1 159 ? 13.241 7.101 -40.295 1.00 89.19 159 MET A C 1
ATOM 1275 O O . MET A 1 159 ? 12.922 5.992 -40.718 1.00 89.19 159 MET A O 1
ATOM 1279 N N . ALA A 1 160 ? 13.347 8.173 -41.083 1.00 88.25 160 ALA A N 1
ATOM 1280 C CA . ALA A 1 160 ? 13.151 8.115 -42.531 1.00 88.25 160 ALA A CA 1
ATOM 1281 C C . ALA A 1 160 ? 14.255 7.292 -43.218 1.00 88.25 160 ALA A C 1
ATOM 1283 O O . ALA A 1 160 ? 15.392 7.265 -42.749 1.00 88.25 160 ALA A O 1
ATOM 1284 N N . GLU A 1 161 ? 13.950 6.648 -44.345 1.00 91.31 161 GLU A N 1
ATOM 1285 C CA . GLU A 1 161 ? 14.978 5.991 -45.158 1.00 91.31 161 GLU A CA 1
ATOM 1286 C C . GLU A 1 161 ? 16.004 7.010 -45.677 1.00 91.31 161 GLU A C 1
ATOM 1288 O O . GLU A 1 161 ? 15.666 8.149 -45.998 1.00 91.31 161 GLU A O 1
ATOM 1293 N N . GLY A 1 162 ? 17.279 6.614 -45.725 1.00 89.44 162 GLY A N 1
ATOM 1294 C CA . GLY A 1 162 ? 18.364 7.497 -46.161 1.00 89.44 162 GLY A CA 1
ATOM 1295 C C . GLY A 1 162 ? 18.722 8.622 -45.182 1.00 89.44 162 GLY A C 1
ATOM 1296 O O . GLY A 1 162 ? 19.498 9.498 -45.558 1.00 89.44 162 GLY A O 1
ATOM 1297 N N . TRP A 1 163 ? 18.220 8.595 -43.938 1.00 89.00 163 TRP A N 1
ATOM 1298 C CA . TRP A 1 163 ? 18.555 9.570 -42.884 1.00 89.00 163 TRP A CA 1
ATOM 1299 C C . TRP A 1 163 ? 20.070 9.745 -42.663 1.00 89.00 163 TRP A C 1
ATOM 1301 O O . TRP A 1 163 ? 20.519 10.820 -42.271 1.00 89.00 163 TRP A O 1
ATOM 1311 N N . GLU A 1 164 ? 20.861 8.707 -42.946 1.00 88.75 164 GLU A N 1
ATOM 1312 C CA . GLU A 1 164 ? 22.328 8.712 -42.855 1.00 88.75 164 GLU A CA 1
ATOM 1313 C C . GLU A 1 164 ? 22.980 9.694 -43.839 1.00 88.75 164 GLU A C 1
ATOM 1315 O O . GLU A 1 164 ? 24.038 10.248 -43.553 1.00 88.75 164 GLU A O 1
ATOM 1320 N N . ASN A 1 165 ? 22.320 9.947 -44.973 1.00 91.00 165 ASN A N 1
ATOM 1321 C CA . ASN A 1 165 ? 22.787 10.836 -46.035 1.00 91.00 165 ASN A CA 1
ATOM 1322 C C . ASN A 1 165 ? 22.203 12.253 -45.913 1.00 91.00 165 ASN A C 1
ATOM 1324 O O . ASN A 1 165 ? 22.267 13.028 -46.870 1.00 91.00 165 ASN A O 1
ATOM 1328 N N . ALA A 1 166 ? 21.591 12.592 -44.773 1.00 88.25 166 ALA A N 1
ATOM 1329 C CA . ALA A 1 166 ? 21.040 13.921 -44.554 1.00 88.25 166 ALA A CA 1
ATOM 1330 C C . ALA A 1 166 ? 22.135 14.998 -44.719 1.00 88.25 166 ALA A C 1
ATOM 1332 O O . ALA A 1 166 ? 23.254 14.813 -44.229 1.00 88.25 166 ALA A O 1
ATOM 1333 N N . PRO A 1 167 ? 21.831 16.141 -45.363 1.00 92.62 167 PRO A N 1
ATOM 1334 C CA . PRO A 1 167 ? 22.759 17.262 -45.460 1.00 92.62 167 PRO A CA 1
ATOM 1335 C C . PRO A 1 167 ? 23.299 17.670 -44.085 1.00 92.62 167 PRO A C 1
ATOM 1337 O O . PRO A 1 167 ? 22.562 17.632 -43.093 1.00 92.62 167 PRO A O 1
ATOM 1340 N N . ALA A 1 168 ? 24.556 18.122 -44.034 1.00 90.69 168 ALA A N 1
ATOM 1341 C CA . ALA A 1 168 ? 25.245 18.492 -42.791 1.00 90.69 168 ALA A CA 1
ATOM 1342 C C . ALA A 1 168 ? 24.453 19.505 -41.936 1.00 90.69 168 ALA A C 1
ATOM 1344 O O . ALA A 1 168 ? 24.466 19.441 -40.709 1.00 90.69 168 ALA A O 1
ATOM 1345 N N . GLU A 1 169 ? 23.699 20.395 -42.584 1.00 92.25 169 GLU A N 1
ATOM 1346 C CA . GLU A 1 169 ? 22.829 21.393 -41.951 1.00 92.25 169 GLU A CA 1
ATOM 1347 C C . GLU A 1 169 ? 21.695 20.760 -41.125 1.00 92.25 169 GLU A C 1
ATOM 1349 O O . GLU A 1 169 ? 21.313 21.285 -40.082 1.00 92.25 169 GLU A O 1
ATOM 1354 N N . THR A 1 170 ? 21.180 19.605 -41.555 1.00 89.00 170 THR A N 1
ATOM 1355 C CA . THR A 1 170 ? 20.023 18.911 -40.955 1.00 89.00 170 THR A CA 1
ATOM 1356 C C . THR A 1 170 ? 20.380 17.631 -40.205 1.00 89.00 170 THR A C 1
ATOM 1358 O O . THR A 1 170 ? 19.538 17.085 -39.495 1.00 89.00 170 THR A O 1
ATOM 1361 N N . GLN A 1 171 ? 21.628 17.166 -40.300 1.00 87.25 171 GLN A N 1
ATOM 1362 C CA . GLN A 1 171 ? 22.085 15.916 -39.685 1.00 87.25 171 GLN A CA 1
ATOM 1363 C C . GLN A 1 171 ? 21.825 15.868 -38.166 1.00 87.25 171 GLN A C 1
ATOM 1365 O O . GLN A 1 171 ? 21.519 14.813 -37.615 1.00 87.25 171 GLN A O 1
ATOM 1370 N N . HIS A 1 172 ? 21.854 17.028 -37.498 1.00 86.75 172 HIS A N 1
ATOM 1371 C CA . HIS A 1 172 ? 21.592 17.171 -36.064 1.00 86.75 172 HIS A CA 1
ATOM 1372 C C . HIS A 1 172 ? 20.180 16.732 -35.623 1.00 86.75 172 HIS A C 1
ATOM 1374 O O . HIS A 1 172 ? 19.990 16.387 -34.457 1.00 86.75 172 HIS A O 1
ATOM 1380 N N . ILE A 1 173 ? 19.196 16.719 -36.532 1.00 85.94 173 ILE A N 1
ATOM 1381 C CA . ILE A 1 173 ? 17.819 16.266 -36.258 1.00 85.94 173 ILE A CA 1
ATOM 1382 C C . ILE A 1 173 ? 17.794 14.758 -35.972 1.00 85.94 173 ILE A C 1
ATOM 1384 O O . ILE A 1 173 ? 16.959 14.281 -35.204 1.00 85.94 173 ILE A O 1
ATOM 1388 N N . HIS A 1 174 ? 18.732 14.008 -36.555 1.00 85.81 174 HIS A N 1
ATOM 1389 C CA . HIS A 1 174 ? 18.846 12.559 -36.406 1.00 85.81 174 HIS A CA 1
ATOM 1390 C C . HIS A 1 174 ? 19.764 12.137 -35.247 1.00 85.81 174 HIS A C 1
ATOM 1392 O O . HIS A 1 174 ? 20.005 10.948 -35.042 1.00 85.81 174 HIS A O 1
ATOM 1398 N N . THR A 1 175 ? 20.259 13.091 -34.456 1.00 84.25 175 THR A N 1
ATOM 1399 C CA . THR A 1 175 ? 21.148 12.809 -33.328 1.00 84.25 175 THR A CA 1
ATOM 1400 C C . THR A 1 175 ? 20.377 12.257 -32.128 1.00 84.25 175 THR A C 1
ATOM 1402 O O . THR A 1 175 ? 19.472 12.899 -31.586 1.00 84.25 175 THR A O 1
ATOM 1405 N N . LEU A 1 176 ? 20.786 11.082 -31.640 1.00 81.44 176 LEU A N 1
ATOM 1406 C CA . LEU A 1 176 ? 20.276 10.526 -30.389 1.00 81.44 176 LEU A CA 1
ATOM 1407 C C . LEU A 1 176 ? 20.803 11.329 -29.190 1.00 81.44 176 LEU A C 1
ATOM 1409 O O . LEU A 1 176 ? 21.953 11.194 -28.776 1.00 81.44 176 LEU A O 1
ATOM 1413 N N . ASN A 1 177 ? 19.924 12.116 -28.576 1.00 74.00 177 ASN A N 1
ATOM 1414 C CA . ASN A 1 177 ? 20.221 12.807 -27.326 1.00 74.00 177 ASN A CA 1
ATOM 1415 C C . ASN A 1 177 ? 20.021 11.860 -26.131 1.00 74.00 177 ASN A C 1
ATOM 1417 O O . ASN A 1 177 ? 18.895 11.613 -25.684 1.00 74.00 177 ASN A O 1
ATOM 1421 N N . ILE A 1 178 ? 21.119 11.323 -25.597 1.00 69.50 178 ILE A N 1
ATOM 1422 C CA . ILE A 1 178 ? 21.095 10.480 -24.395 1.00 69.50 178 ILE A CA 1
ATOM 1423 C C . ILE A 1 178 ? 21.107 11.379 -23.157 1.00 69.50 178 ILE A C 1
ATOM 1425 O O . ILE A 1 178 ? 22.150 11.743 -22.622 1.00 69.50 178 ILE A O 1
ATOM 1429 N N . GLY A 1 179 ? 19.913 11.738 -22.688 1.00 64.19 179 GLY A N 1
ATOM 1430 C CA . GLY A 1 179 ? 19.743 12.370 -21.384 1.00 64.19 179 GLY A CA 1
ATOM 1431 C C . GLY A 1 179 ? 19.915 11.348 -20.261 1.00 64.19 179 GLY A C 1
ATOM 1432 O O . GLY A 1 179 ? 19.042 10.502 -20.057 1.00 64.19 179 GLY A O 1
ATOM 1433 N N . LEU A 1 180 ? 21.018 11.435 -19.517 1.00 57.84 180 LEU A N 1
ATOM 1434 C CA . LEU A 1 180 ? 21.173 10.745 -18.238 1.00 57.84 180 LEU A CA 1
ATOM 1435 C C . LEU A 1 180 ? 20.383 11.515 -17.173 1.00 57.84 180 LEU A C 1
ATOM 1437 O O . LEU A 1 180 ? 20.924 12.380 -16.487 1.00 57.84 180 LEU A O 1
ATOM 1441 N N . ASP A 1 181 ? 19.089 11.223 -17.040 1.00 49.84 181 ASP A N 1
ATOM 1442 C CA . ASP A 1 181 ? 18.343 11.675 -15.866 1.00 49.84 181 ASP A CA 1
ATOM 1443 C C . ASP A 1 181 ? 18.862 10.896 -14.648 1.00 49.84 181 ASP A C 1
ATOM 1445 O O . ASP A 1 181 ? 18.633 9.694 -14.499 1.00 49.84 181 ASP A O 1
ATOM 1449 N N . ALA A 1 182 ? 19.598 11.581 -13.774 1.00 43.28 182 ALA A N 1
ATOM 1450 C CA . ALA A 1 182 ? 20.117 11.029 -12.527 1.00 43.28 182 ALA A CA 1
ATOM 1451 C C . ALA A 1 182 ? 19.013 10.730 -11.485 1.00 43.28 182 ALA A C 1
ATOM 1453 O O . ALA A 1 182 ? 19.319 10.421 -10.335 1.00 43.28 182 ALA A O 1
ATOM 1454 N N . ASN A 1 183 ? 17.726 10.749 -11.858 1.00 48.41 183 ASN A N 1
ATOM 1455 C CA . ASN A 1 183 ? 16.620 10.225 -11.046 1.00 48.41 183 ASN A CA 1
ATOM 1456 C C . ASN A 1 183 ? 16.585 8.693 -10.917 1.00 48.41 183 ASN A C 1
ATOM 1458 O O . ASN A 1 183 ? 15.576 8.130 -10.478 1.00 48.41 183 ASN A O 1
ATOM 1462 N N . TYR A 1 184 ? 17.679 7.992 -11.210 1.00 49.25 184 TYR A N 1
ATOM 1463 C CA . TYR A 1 184 ? 17.870 6.638 -10.712 1.00 49.25 184 TYR A CA 1
ATOM 1464 C C . TYR A 1 184 ? 17.953 6.679 -9.181 1.00 49.25 184 TYR A C 1
ATOM 1466 O O . TYR A 1 184 ? 19.026 6.702 -8.585 1.00 49.25 184 TYR A O 1
ATOM 1474 N N . ARG A 1 185 ? 16.800 6.621 -8.504 1.00 48.22 185 ARG A N 1
ATOM 1475 C CA . ARG A 1 185 ? 16.707 6.298 -7.070 1.00 48.22 185 ARG A CA 1
ATOM 1476 C C . ARG A 1 185 ? 17.018 4.814 -6.834 1.00 48.22 185 ARG A C 1
ATOM 1478 O O . ARG A 1 185 ? 16.313 4.135 -6.091 1.00 48.22 185 ARG A O 1
ATOM 1485 N N . LEU A 1 186 ? 18.069 4.301 -7.469 1.00 49.56 186 LEU A N 1
ATOM 1486 C CA . LEU A 1 186 ? 18.638 2.982 -7.231 1.00 49.56 186 LEU A CA 1
ATOM 1487 C C . LEU A 1 186 ? 19.428 3.044 -5.920 1.00 49.56 186 LEU A C 1
ATOM 1489 O O . LEU A 1 186 ? 20.652 3.022 -5.890 1.00 49.56 186 LEU A O 1
ATOM 1493 N N . LYS A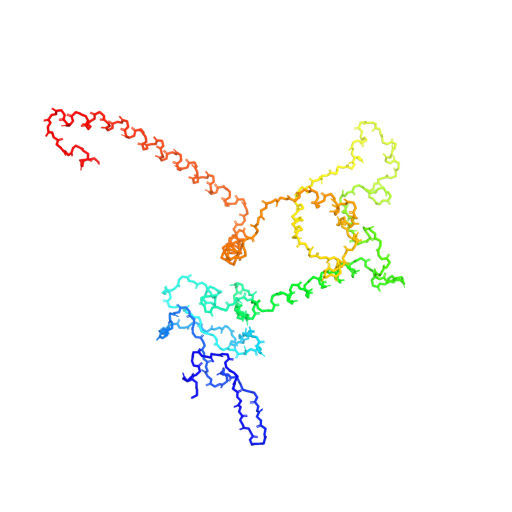 1 187 ? 18.704 3.153 -4.802 1.00 51.00 187 LYS A N 1
ATOM 1494 C CA . LYS A 1 187 ? 19.270 2.853 -3.488 1.00 51.00 187 LYS A CA 1
ATOM 1495 C C . LYS A 1 187 ? 19.312 1.338 -3.358 1.00 51.00 187 LYS A C 1
ATOM 1497 O O . LYS A 1 187 ? 18.333 0.724 -2.938 1.00 51.00 187 LYS A O 1
ATOM 1502 N N . ARG A 1 188 ? 20.432 0.735 -3.749 1.00 50.66 188 ARG A N 1
ATOM 1503 C CA . ARG A 1 188 ? 20.719 -0.651 -3.386 1.00 50.66 188 ARG A CA 1
ATOM 1504 C C . ARG A 1 188 ? 21.075 -0.646 -1.901 1.00 50.66 188 ARG A C 1
ATOM 1506 O O . ARG A 1 188 ? 22.082 -0.060 -1.520 1.00 50.66 188 ARG A O 1
ATOM 1513 N N . LYS A 1 189 ? 20.197 -1.200 -1.062 1.00 55.97 189 LYS A N 1
ATOM 1514 C CA . LYS A 1 189 ? 20.559 -1.508 0.328 1.00 55.97 189 LYS A CA 1
ATOM 1515 C C . LYS A 1 189 ? 21.654 -2.570 0.300 1.00 55.97 189 LYS A C 1
ATOM 1517 O O . LYS A 1 189 ? 21.707 -3.338 -0.659 1.00 55.97 189 LYS A O 1
ATOM 1522 N N . ASP A 1 190 ? 22.505 -2.600 1.316 1.00 55.75 190 ASP A N 1
ATOM 1523 C CA . ASP A 1 190 ? 23.459 -3.692 1.455 1.00 55.75 190 ASP A CA 1
ATOM 1524 C C . ASP A 1 190 ? 22.683 -5.021 1.525 1.00 55.75 190 ASP A C 1
ATOM 1526 O O . ASP A 1 190 ? 21.746 -5.164 2.316 1.00 55.75 190 ASP A O 1
ATOM 1530 N N . MET A 1 191 ? 22.976 -5.930 0.596 1.00 59.72 191 MET A N 1
ATOM 1531 C CA . MET A 1 191 ? 22.273 -7.208 0.449 1.00 59.72 191 MET A CA 1
ATOM 1532 C C . MET A 1 191 ? 23.227 -8.296 0.912 1.00 59.72 191 MET A C 1
ATOM 1534 O O . MET A 1 191 ? 24.343 -8.371 0.404 1.00 59.72 191 MET A O 1
ATOM 1538 N N . SER A 1 192 ? 22.777 -9.156 1.825 1.00 66.94 192 SER A N 1
ATOM 1539 C CA . SER A 1 192 ? 23.631 -10.152 2.482 1.00 66.94 192 SER A CA 1
ATOM 1540 C C . SER A 1 192 ? 24.407 -11.027 1.489 1.00 66.94 192 SER A C 1
ATOM 1542 O O . SER A 1 192 ? 25.633 -11.070 1.521 1.00 66.94 192 SER A O 1
ATOM 1544 N N . SER A 1 193 ? 23.717 -11.723 0.583 1.00 71.56 193 SER A N 1
ATOM 1545 C CA . SER A 1 193 ? 24.328 -12.508 -0.495 1.00 71.56 193 SER A CA 1
ATOM 1546 C C . SER A 1 193 ? 23.303 -12.839 -1.581 1.00 71.56 193 SER A C 1
ATOM 1548 O O . SER A 1 193 ? 22.106 -12.846 -1.318 1.00 71.56 193 SER A O 1
ATOM 1550 N N . ASP A 1 194 ? 23.767 -13.163 -2.793 1.00 72.69 194 ASP A N 1
ATOM 1551 C CA . ASP A 1 194 ? 22.876 -13.617 -3.880 1.00 72.69 194 ASP A CA 1
ATOM 1552 C C . ASP A 1 194 ? 22.234 -14.983 -3.573 1.00 72.69 194 ASP A C 1
ATOM 1554 O O . ASP A 1 194 ? 21.136 -15.270 -4.025 1.00 72.69 194 ASP A O 1
ATOM 1558 N N . ALA A 1 195 ? 22.891 -15.812 -2.752 1.00 76.44 195 ALA A N 1
ATOM 1559 C CA . ALA A 1 195 ? 22.327 -17.079 -2.291 1.00 76.44 195 ALA A CA 1
ATOM 1560 C C . ALA A 1 195 ? 21.154 -16.875 -1.314 1.00 76.44 195 ALA A C 1
ATOM 1562 O O . ALA A 1 195 ? 20.213 -17.664 -1.308 1.00 76.44 195 ALA A O 1
ATOM 1563 N N . ALA A 1 196 ? 21.212 -15.827 -0.486 1.00 74.50 196 ALA A N 1
ATOM 1564 C CA . ALA A 1 196 ? 20.164 -15.496 0.477 1.00 74.50 196 ALA A CA 1
ATOM 1565 C C . ALA A 1 196 ? 19.048 -14.618 -0.119 1.00 74.50 196 ALA A C 1
ATOM 1567 O O . ALA A 1 196 ? 17.904 -14.708 0.325 1.00 74.50 196 ALA A O 1
ATOM 1568 N N . ASP A 1 197 ? 19.376 -13.775 -1.102 1.00 74.12 197 ASP A N 1
ATOM 1569 C CA . ASP A 1 197 ? 18.447 -12.877 -1.798 1.00 74.12 197 ASP A CA 1
ATOM 1570 C C . ASP A 1 197 ? 18.787 -12.827 -3.302 1.00 74.12 197 ASP A C 1
ATOM 1572 O O . ASP A 1 197 ? 19.474 -11.904 -3.761 1.00 74.12 197 ASP A O 1
ATOM 1576 N N . PRO A 1 198 ? 18.380 -13.853 -4.076 1.00 78.31 198 PRO A N 1
ATOM 1577 C CA . PRO A 1 198 ? 18.687 -13.921 -5.496 1.00 78.31 198 PRO A CA 1
ATOM 1578 C C . PRO A 1 198 ? 17.910 -12.852 -6.262 1.00 78.31 198 PRO A C 1
ATOM 1580 O O . PRO A 1 198 ? 16.689 -12.724 -6.150 1.00 78.31 198 PRO A O 1
ATOM 1583 N N . GLY A 1 199 ? 18.614 -12.101 -7.108 1.00 77.44 199 GLY A N 1
ATOM 1584 C CA . GLY A 1 199 ? 17.967 -11.133 -7.987 1.00 77.44 199 GLY A CA 1
ATOM 1585 C C . GLY A 1 199 ? 17.030 -11.817 -8.990 1.00 77.44 199 GLY A C 1
ATOM 1586 O O . GLY A 1 199 ? 17.487 -12.591 -9.829 1.00 77.44 199 GLY A O 1
ATOM 1587 N N . LEU A 1 200 ? 15.734 -11.479 -8.956 1.00 79.88 200 LEU A N 1
ATOM 1588 C CA . LEU A 1 200 ? 14.744 -11.979 -9.925 1.00 79.88 200 LEU A CA 1
ATOM 1589 C C . LEU A 1 200 ? 15.005 -11.466 -11.353 1.00 79.88 200 LEU A C 1
ATOM 1591 O O . LEU A 1 200 ? 14.734 -12.156 -12.329 1.00 79.88 200 LEU A O 1
ATOM 1595 N N . CYS A 1 201 ? 15.536 -10.248 -11.488 1.00 78.50 201 CYS A N 1
ATOM 1596 C CA . CYS A 1 201 ? 15.834 -9.628 -12.778 1.00 78.50 201 CYS A CA 1
ATOM 1597 C C . CYS A 1 201 ? 17.348 -9.522 -12.974 1.00 78.50 201 CYS A C 1
ATOM 1599 O O . CYS A 1 201 ? 17.973 -8.563 -12.516 1.00 78.50 201 CYS A O 1
ATOM 1601 N N . LYS A 1 202 ? 17.937 -10.471 -13.706 1.00 77.38 202 LYS A N 1
ATOM 1602 C CA . LYS A 1 202 ? 19.367 -10.470 -14.054 1.00 77.38 202 LYS A CA 1
ATOM 1603 C C . LYS A 1 202 ? 19.640 -9.655 -15.319 1.00 77.38 202 LYS A C 1
ATOM 1605 O O . LYS A 1 202 ? 20.205 -10.140 -16.287 1.00 77.38 202 LYS A O 1
ATOM 1610 N N . GLY A 1 203 ? 19.199 -8.398 -15.306 1.00 78.94 203 GLY A N 1
ATOM 1611 C CA . GLY A 1 203 ? 19.425 -7.462 -16.408 1.00 78.94 203 GLY A CA 1
ATOM 1612 C C . GLY A 1 203 ? 18.331 -7.451 -17.469 1.00 78.94 203 GLY A C 1
ATOM 1613 O O . GLY A 1 203 ? 18.521 -6.867 -18.523 1.00 78.94 203 GLY A O 1
ATOM 1614 N N . PHE A 1 204 ? 17.172 -8.056 -17.201 1.00 85.38 204 PHE A N 1
ATOM 1615 C CA . PHE A 1 204 ? 16.106 -8.191 -18.199 1.00 85.38 204 PHE A CA 1
ATOM 1616 C C . PHE A 1 204 ? 15.574 -6.849 -18.719 1.00 85.38 204 PHE A C 1
ATOM 1618 O O . PHE A 1 204 ? 15.149 -6.779 -19.857 1.00 85.38 204 PHE A O 1
ATOM 1625 N N . ALA A 1 205 ? 15.578 -5.781 -17.919 1.00 82.62 205 ALA A N 1
ATOM 1626 C CA . ALA A 1 205 ? 15.089 -4.461 -18.331 1.00 82.62 205 ALA A CA 1
ATOM 1627 C C . ALA A 1 205 ? 16.241 -3.441 -18.393 1.00 82.62 205 ALA A C 1
ATOM 1629 O O . ALA A 1 205 ? 17.351 -3.766 -18.789 1.00 82.62 205 ALA A O 1
ATOM 1630 N N . SER A 1 206 ? 16.008 -2.200 -17.968 1.00 67.19 206 SER A N 1
ATOM 1631 C CA . SER A 1 206 ? 17.023 -1.137 -17.946 1.00 67.19 206 SER A CA 1
ATOM 1632 C C . SER A 1 206 ? 18.027 -1.239 -16.786 1.00 67.19 206 SER A C 1
ATOM 1634 O O . SER A 1 206 ? 18.874 -0.363 -16.626 1.00 67.19 206 SER A O 1
ATOM 1636 N N . SER A 1 207 ? 17.906 -2.246 -15.916 1.00 63.31 207 SER A N 1
ATOM 1637 C CA . SER A 1 207 ? 18.823 -2.447 -14.791 1.00 63.31 207 SER A CA 1
ATOM 1638 C C . SER A 1 207 ? 20.074 -3.189 -15.242 1.00 63.31 207 SER A C 1
ATOM 1640 O O . SER A 1 207 ? 19.984 -4.206 -15.916 1.00 63.31 207 SER A O 1
ATOM 1642 N N . ILE A 1 208 ? 21.238 -2.715 -14.809 1.00 61.28 208 ILE A N 1
ATOM 1643 C CA . ILE A 1 208 ? 22.517 -3.368 -15.079 1.00 61.28 208 ILE A CA 1
ATOM 1644 C C . ILE A 1 208 ? 22.671 -4.553 -14.111 1.00 61.28 208 ILE A C 1
ATOM 1646 O O . ILE A 1 208 ? 22.787 -4.353 -12.901 1.00 61.28 208 ILE A O 1
ATOM 1650 N N . TYR A 1 209 ? 22.674 -5.783 -14.627 1.00 61.50 209 TYR A N 1
ATOM 1651 C CA . TYR A 1 209 ? 23.163 -6.956 -13.895 1.00 61.50 209 TYR A CA 1
ATOM 1652 C C . TYR A 1 209 ? 24.591 -7.221 -14.353 1.00 61.50 209 TYR A C 1
ATOM 1654 O O . TYR A 1 209 ? 24.823 -7.965 -15.298 1.00 61.50 209 TYR A O 1
ATOM 1662 N N . ASP A 1 210 ? 25.542 -6.533 -13.730 1.00 61.06 210 ASP A N 1
ATOM 1663 C CA . ASP A 1 210 ? 26.947 -6.612 -14.116 1.00 61.06 210 ASP A CA 1
ATOM 1664 C C . ASP A 1 210 ? 27.809 -6.968 -12.894 1.00 61.06 210 ASP A C 1
ATOM 1666 O O . ASP A 1 210 ? 27.850 -6.194 -11.925 1.00 61.06 210 ASP A O 1
ATOM 1670 N N . PRO A 1 211 ? 28.468 -8.143 -12.881 1.00 63.12 211 PRO A N 1
ATOM 1671 C CA . PRO A 1 211 ? 29.420 -8.509 -11.834 1.00 63.12 211 PRO A CA 1
ATOM 1672 C C . PRO A 1 211 ? 30.510 -7.432 -11.598 1.00 63.12 211 PRO A C 1
ATOM 1674 O O . PRO A 1 211 ? 30.691 -7.044 -10.440 1.00 63.12 211 PRO A O 1
ATOM 1677 N N . PRO A 1 212 ? 31.139 -6.835 -12.636 1.00 59.50 212 PRO A N 1
ATOM 1678 C CA . PRO A 1 212 ? 32.017 -5.669 -12.493 1.00 59.50 212 PRO A CA 1
ATOM 1679 C C . PRO A 1 212 ? 31.394 -4.457 -11.783 1.00 59.50 212 PRO A C 1
ATOM 1681 O O . PRO A 1 212 ? 32.063 -3.797 -10.981 1.00 59.50 212 PRO A O 1
ATOM 1684 N N . PHE A 1 213 ? 30.117 -4.141 -12.030 1.00 60.81 213 PHE A N 1
ATOM 1685 C CA . PHE A 1 213 ? 29.426 -3.065 -11.307 1.00 60.81 213 PHE A CA 1
ATOM 1686 C C . PHE A 1 213 ? 29.297 -3.378 -9.808 1.00 60.81 213 PHE A C 1
ATOM 1688 O O . PHE A 1 213 ? 29.460 -2.488 -8.969 1.00 60.81 213 PHE A O 1
ATOM 1695 N N . ARG A 1 214 ? 29.057 -4.646 -9.448 1.00 60.41 214 ARG A N 1
ATOM 1696 C CA . ARG A 1 214 ? 28.992 -5.094 -8.046 1.00 60.41 214 ARG A CA 1
ATOM 1697 C C . ARG A 1 214 ? 30.338 -4.923 -7.339 1.00 60.41 214 ARG A C 1
ATOM 1699 O O . ARG A 1 214 ? 30.368 -4.363 -6.247 1.00 60.41 214 ARG A O 1
ATOM 1706 N N . GLU A 1 215 ? 31.435 -5.330 -7.974 1.00 63.12 215 GLU A N 1
ATOM 1707 C CA . GLU A 1 215 ? 32.790 -5.133 -7.436 1.00 63.12 215 GLU A CA 1
ATOM 1708 C C . GLU A 1 215 ? 33.143 -3.652 -7.268 1.00 63.12 215 GLU A C 1
ATOM 1710 O O . GLU A 1 215 ? 33.779 -3.267 -6.286 1.00 63.12 215 GLU A O 1
ATOM 1715 N N . ARG A 1 216 ? 32.705 -2.798 -8.202 1.00 60.31 216 ARG A N 1
ATOM 1716 C CA . ARG A 1 216 ? 32.904 -1.346 -8.116 1.00 60.31 216 ARG A CA 1
ATOM 1717 C C . ARG A 1 216 ? 32.113 -0.727 -6.963 1.00 60.31 216 ARG A C 1
ATOM 1719 O O . ARG A 1 216 ? 32.649 0.118 -6.256 1.00 60.31 216 ARG A O 1
ATOM 1726 N N . SER A 1 217 ? 30.872 -1.163 -6.749 1.00 55.75 217 SER A N 1
ATOM 1727 C CA . SER A 1 217 ? 30.025 -0.674 -5.654 1.00 55.75 217 SER A CA 1
ATOM 1728 C C . SER A 1 217 ? 30.606 -1.010 -4.277 1.00 55.75 217 SER A C 1
ATOM 1730 O O . SER A 1 217 ? 30.588 -0.153 -3.402 1.00 55.75 217 SER A O 1
ATOM 1732 N N . LEU A 1 218 ? 31.157 -2.217 -4.096 1.00 57.78 218 LEU A N 1
ATOM 1733 C CA . LEU A 1 218 ? 31.769 -2.656 -2.830 1.00 57.78 218 LEU A CA 1
ATOM 1734 C C . LEU A 1 218 ? 33.041 -1.866 -2.475 1.00 57.78 218 LEU A C 1
ATOM 1736 O O . LEU A 1 218 ? 33.356 -1.683 -1.305 1.00 57.78 218 LEU A O 1
ATOM 1740 N N . LYS A 1 219 ? 33.769 -1.357 -3.478 1.00 56.75 219 LYS A N 1
ATOM 1741 C CA . LYS A 1 219 ? 34.968 -0.524 -3.267 1.00 56.75 219 LYS A CA 1
ATOM 1742 C C . LYS A 1 219 ? 34.650 0.895 -2.781 1.00 56.75 219 LYS A C 1
ATOM 1744 O O . LYS A 1 219 ? 35.541 1.563 -2.266 1.00 56.75 219 LYS A O 1
ATOM 1749 N N . HIS A 1 220 ? 33.411 1.360 -2.945 1.00 53.38 220 HIS A N 1
ATOM 1750 C CA . HIS A 1 220 ? 32.989 2.728 -2.623 1.00 53.38 220 HIS A CA 1
ATOM 1751 C C . HIS A 1 220 ? 32.125 2.824 -1.358 1.00 53.38 220 HIS A C 1
ATOM 1753 O O . HIS A 1 220 ? 31.386 3.795 -1.196 1.00 53.38 220 HIS A O 1
ATOM 1759 N N . ASP A 1 221 ? 32.214 1.841 -0.460 1.00 46.88 221 ASP A N 1
ATOM 1760 C CA . ASP A 1 221 ? 31.341 1.759 0.707 1.00 46.88 221 ASP A CA 1
ATOM 1761 C C . ASP A 1 221 ? 31.467 2.999 1.615 1.00 46.88 221 ASP A C 1
ATOM 1763 O O . ASP A 1 221 ? 32.500 3.272 2.239 1.00 46.88 221 ASP A O 1
ATOM 1767 N N . MET A 1 222 ? 30.392 3.789 1.674 1.00 44.94 222 MET A N 1
ATOM 1768 C CA . MET A 1 222 ? 30.259 4.896 2.613 1.00 44.94 222 MET A CA 1
ATOM 1769 C C . MET A 1 222 ? 30.075 4.320 4.020 1.00 44.94 222 MET A C 1
ATOM 1771 O O . MET A 1 222 ? 29.005 3.822 4.359 1.00 44.94 222 MET A O 1
ATOM 1775 N N . LYS A 1 223 ? 31.111 4.453 4.857 1.00 40.75 223 LYS A N 1
ATOM 1776 C CA . LYS A 1 223 ? 31.111 4.200 6.310 1.00 40.75 223 LYS A CA 1
ATOM 1777 C C . LYS A 1 223 ? 30.055 5.037 7.060 1.00 40.75 223 LYS A C 1
ATOM 1779 O O . LYS A 1 223 ? 30.396 5.991 7.755 1.00 40.75 223 LYS A O 1
ATOM 1784 N N . GLN A 1 224 ? 28.776 4.694 6.971 1.00 47.00 224 GLN A N 1
ATOM 1785 C CA . GLN A 1 224 ? 27.776 5.138 7.944 1.00 47.00 224 GLN A CA 1
ATOM 1786 C C . GLN A 1 224 ? 27.114 3.916 8.571 1.00 47.00 224 GLN A C 1
ATOM 1788 O O . GLN A 1 224 ? 26.319 3.232 7.933 1.00 47.00 224 GLN A O 1
ATOM 1793 N N . SER A 1 225 ? 27.453 3.646 9.835 1.00 37.38 225 SER A N 1
ATOM 1794 C CA . SER A 1 225 ? 26.771 2.635 10.641 1.00 37.38 225 SER A CA 1
ATOM 1795 C C . SER A 1 225 ? 25.301 3.022 10.780 1.00 37.38 225 SER A C 1
ATOM 1797 O O . SER A 1 225 ? 24.972 4.095 11.293 1.00 37.38 225 SER A O 1
ATOM 1799 N N . TRP A 1 226 ? 24.429 2.155 10.286 1.00 45.31 226 TRP A N 1
ATOM 1800 C CA . TRP A 1 226 ? 22.994 2.376 10.213 1.00 45.31 226 TRP A CA 1
ATOM 1801 C C . TRP A 1 226 ? 22.337 1.998 11.550 1.00 45.31 226 TRP A C 1
ATOM 1803 O O . TRP A 1 226 ? 22.426 0.852 11.981 1.00 45.31 226 TRP A O 1
ATOM 1813 N N . ASP A 1 227 ? 21.695 2.955 12.224 1.00 43.31 227 ASP A N 1
ATOM 1814 C CA . ASP A 1 227 ? 20.989 2.740 13.496 1.00 43.31 227 ASP A CA 1
ATOM 1815 C C . ASP A 1 227 ? 19.492 2.480 13.249 1.00 43.31 227 ASP A C 1
ATOM 1817 O O . ASP A 1 227 ? 18.722 3.388 12.926 1.00 43.31 227 ASP A O 1
ATOM 1821 N N . HIS A 1 228 ? 19.073 1.223 13.416 1.00 45.31 228 HIS A N 1
ATOM 1822 C CA . HIS A 1 228 ? 17.693 0.773 13.206 1.00 45.31 228 HIS A CA 1
ATOM 1823 C C . HIS A 1 228 ? 16.674 1.374 14.193 1.00 45.31 228 HIS A C 1
ATOM 1825 O O . HIS A 1 228 ? 15.476 1.371 13.899 1.00 45.31 228 HIS A O 1
ATOM 1831 N N . SER A 1 229 ? 17.106 1.888 15.352 1.00 49.72 229 SER A N 1
ATOM 1832 C CA . SER A 1 229 ? 16.193 2.370 16.401 1.00 49.72 229 SER A CA 1
ATOM 1833 C C . SER A 1 229 ? 15.528 3.704 16.037 1.00 49.72 229 SER A C 1
ATOM 1835 O O . SER A 1 229 ? 14.324 3.875 16.234 1.00 49.72 229 SER A O 1
ATOM 1837 N N . ARG A 1 230 ? 16.273 4.611 15.393 1.00 46.12 230 ARG A N 1
ATOM 1838 C CA . ARG A 1 230 ? 15.753 5.882 14.858 1.00 46.12 230 ARG A CA 1
ATOM 1839 C C . ARG A 1 230 ? 14.911 5.704 13.596 1.00 46.12 230 ARG A C 1
ATOM 1841 O O . ARG A 1 230 ? 14.101 6.574 13.279 1.00 46.12 230 ARG A O 1
ATOM 1848 N N . ASP A 1 231 ? 15.060 4.585 12.889 1.00 46.41 231 ASP A N 1
ATOM 1849 C CA . ASP A 1 231 ? 14.421 4.368 11.592 1.00 46.41 231 ASP A CA 1
ATOM 1850 C C . ASP A 1 231 ? 12.906 4.172 11.693 1.00 46.41 231 ASP A C 1
ATOM 1852 O O . ASP A 1 231 ? 12.196 4.625 10.809 1.00 46.41 231 ASP A O 1
ATOM 1856 N N . ARG A 1 232 ? 12.350 3.589 12.765 1.00 52.22 232 ARG A N 1
ATOM 1857 C CA . ARG A 1 232 ? 10.878 3.478 12.890 1.00 52.22 232 ARG A CA 1
ATOM 1858 C C . ARG A 1 232 ? 10.210 4.846 13.009 1.00 52.22 232 ARG A C 1
ATOM 1860 O O . ARG A 1 232 ? 9.177 5.082 12.383 1.00 52.22 232 ARG A O 1
ATOM 1867 N N . GLU A 1 233 ? 10.799 5.744 13.788 1.00 48.59 233 GLU A N 1
ATOM 1868 C CA . GLU A 1 233 ? 10.262 7.082 14.032 1.00 48.59 233 GLU A CA 1
ATOM 1869 C C . GLU A 1 233 ? 10.513 8.005 12.836 1.00 48.59 233 GLU A C 1
ATOM 1871 O O . GLU A 1 233 ? 9.582 8.647 12.342 1.00 48.59 233 GLU A O 1
ATOM 1876 N N . LEU A 1 234 ? 11.722 7.951 12.265 1.00 48.72 234 LEU A N 1
ATOM 1877 C CA . LEU A 1 234 ? 12.054 8.635 11.018 1.00 48.72 234 LEU A CA 1
ATOM 1878 C C . LEU A 1 234 ? 11.230 8.106 9.847 1.00 48.72 234 LEU A C 1
ATOM 1880 O O . LEU A 1 234 ? 10.729 8.910 9.079 1.00 48.72 234 LEU A O 1
ATOM 1884 N N . THR A 1 235 ? 10.997 6.800 9.723 1.00 45.62 235 THR A N 1
ATOM 1885 C CA . THR A 1 235 ? 10.152 6.219 8.667 1.00 45.62 235 THR A CA 1
ATOM 1886 C C . THR A 1 235 ? 8.704 6.657 8.830 1.00 45.62 235 THR A C 1
ATOM 1888 O O . THR A 1 235 ? 8.056 6.959 7.834 1.00 45.62 235 THR A O 1
ATOM 1891 N N . ARG A 1 236 ? 8.187 6.787 10.058 1.00 48.75 236 ARG A N 1
ATOM 1892 C CA . ARG A 1 236 ? 6.838 7.323 10.301 1.00 48.75 236 ARG A CA 1
ATOM 1893 C C . ARG A 1 236 ? 6.733 8.788 9.880 1.00 48.75 236 ARG A C 1
ATOM 1895 O O . ARG A 1 236 ? 5.798 9.148 9.167 1.00 48.75 236 ARG A O 1
ATOM 1902 N N . VAL A 1 237 ? 7.710 9.611 10.262 1.00 50.44 237 VAL A N 1
ATOM 1903 C CA . VAL A 1 237 ? 7.798 11.030 9.874 1.00 50.44 237 VAL A CA 1
ATOM 1904 C C . VAL A 1 237 ? 8.014 11.176 8.366 1.00 50.44 237 VAL A C 1
ATOM 1906 O O . VAL A 1 237 ? 7.382 12.022 7.744 1.00 50.44 237 VAL A O 1
ATOM 1909 N N . GLN A 1 238 ? 8.829 10.319 7.753 1.00 47.72 238 GLN A N 1
ATOM 1910 C CA . GLN A 1 238 ? 9.146 10.325 6.326 1.00 47.72 238 GLN A CA 1
ATOM 1911 C C . GLN A 1 238 ? 7.977 9.815 5.483 1.00 47.72 238 GLN A C 1
ATOM 1913 O O . GLN A 1 238 ? 7.728 10.343 4.407 1.00 47.72 238 GLN A O 1
ATOM 1918 N N . LEU A 1 239 ? 7.239 8.802 5.940 1.00 46.47 239 LEU A N 1
ATOM 1919 C CA . LEU A 1 239 ? 6.019 8.337 5.280 1.00 46.47 239 LEU A CA 1
ATOM 1920 C C . LEU A 1 239 ? 4.934 9.406 5.365 1.00 46.47 239 LEU A C 1
ATOM 1922 O O . LEU A 1 239 ? 4.291 9.672 4.355 1.00 46.47 239 LEU A O 1
ATOM 1926 N N . LYS A 1 240 ? 4.792 10.074 6.516 1.00 47.84 240 LYS A N 1
ATOM 1927 C CA . LYS A 1 240 ? 3.853 11.187 6.694 1.00 47.84 240 LYS A CA 1
ATOM 1928 C C . LYS A 1 240 ? 4.255 12.408 5.856 1.00 47.84 240 LYS A C 1
ATOM 1930 O O . LYS A 1 240 ? 3.411 12.970 5.172 1.00 47.84 240 LYS A O 1
ATOM 1935 N N . SER A 1 241 ? 5.545 12.755 5.807 1.00 44.56 241 SER A N 1
ATOM 1936 C CA . SER A 1 241 ? 6.056 13.856 4.976 1.00 44.56 241 SER A CA 1
ATOM 1937 C C . SER A 1 241 ? 5.985 13.537 3.486 1.00 44.56 241 SER A C 1
ATOM 1939 O O . SER A 1 241 ? 5.673 14.416 2.691 1.00 44.56 241 SER A O 1
ATOM 1941 N N . ASN A 1 242 ? 6.216 12.281 3.090 1.00 44.25 242 ASN A N 1
ATOM 1942 C CA . ASN A 1 242 ? 6.023 11.838 1.718 1.00 44.25 242 ASN A CA 1
ATOM 1943 C C . ASN A 1 242 ? 4.541 11.898 1.356 1.00 44.25 242 ASN A C 1
ATOM 1945 O O . ASN A 1 242 ? 4.221 12.470 0.324 1.00 44.25 242 ASN A O 1
ATOM 1949 N N . MET A 1 243 ? 3.640 11.381 2.194 1.00 41.91 243 MET A N 1
ATOM 1950 C CA . MET A 1 243 ? 2.195 11.446 1.956 1.00 41.91 243 MET A CA 1
ATOM 1951 C C . MET A 1 243 ? 1.723 12.900 1.787 1.00 41.91 243 MET A C 1
ATOM 1953 O O . MET A 1 243 ? 1.067 13.217 0.797 1.00 41.91 243 MET A O 1
ATOM 1957 N N . ASP A 1 244 ? 2.174 13.809 2.655 1.00 44.97 244 ASP A N 1
ATOM 1958 C CA . ASP A 1 244 ? 1.933 15.255 2.542 1.00 44.97 244 ASP A CA 1
ATOM 1959 C C . ASP A 1 244 ? 2.555 15.880 1.279 1.00 44.97 244 ASP A C 1
ATOM 1961 O O . ASP A 1 244 ? 1.966 16.764 0.648 1.00 44.97 244 ASP A O 1
ATOM 1965 N N . ARG A 1 245 ? 3.744 15.417 0.876 1.00 41.84 245 ARG A N 1
ATOM 1966 C CA . ARG A 1 245 ? 4.450 15.845 -0.343 1.00 41.84 245 ARG A CA 1
ATOM 1967 C C . ARG A 1 245 ? 3.728 15.399 -1.615 1.00 41.84 245 ARG A C 1
ATOM 1969 O O . ARG A 1 245 ? 3.771 16.130 -2.604 1.00 41.84 245 ARG A O 1
ATOM 1976 N N . TRP A 1 246 ? 3.063 14.244 -1.590 1.00 43.09 246 TRP A N 1
ATOM 1977 C CA . TRP A 1 246 ? 2.238 13.738 -2.692 1.00 43.09 246 TRP A CA 1
ATOM 1978 C C . TRP A 1 246 ? 0.864 14.423 -2.759 1.00 43.09 246 TRP A C 1
ATOM 1980 O O . TRP A 1 246 ? 0.332 14.575 -3.853 1.00 43.09 246 TRP A O 1
ATOM 1990 N N . LEU A 1 247 ? 0.327 14.902 -1.630 1.00 44.81 247 LEU A N 1
ATOM 1991 C CA . LEU A 1 247 ? -0.962 15.606 -1.563 1.00 44.81 247 LEU A CA 1
ATOM 1992 C C . LEU A 1 247 ? -0.915 17.059 -2.073 1.00 44.81 247 LEU A C 1
ATOM 1994 O O . LEU A 1 247 ? -1.919 17.549 -2.581 1.00 44.81 247 LEU A O 1
ATOM 1998 N N . ARG A 1 248 ? 0.218 17.769 -1.941 1.00 45.62 248 ARG A N 1
ATOM 1999 C CA . ARG A 1 248 ? 0.279 19.234 -2.169 1.00 45.62 248 ARG A CA 1
ATOM 2000 C C . ARG A 1 248 ? 1.038 19.711 -3.413 1.00 45.62 248 ARG A C 1
ATOM 2002 O O . ARG A 1 248 ? 1.128 20.915 -3.630 1.00 45.62 248 ARG A O 1
ATOM 2009 N N . GLY A 1 249 ? 1.558 18.803 -4.241 1.00 46.50 249 GLY A N 1
ATOM 2010 C CA . GLY A 1 249 ? 2.337 19.161 -5.431 1.00 46.50 249 GLY A CA 1
ATOM 2011 C C . GLY A 1 249 ? 3.689 19.804 -5.082 1.00 46.50 249 GLY A C 1
ATOM 2012 O O . GLY A 1 249 ? 3.815 20.693 -4.241 1.00 46.50 249 GLY A O 1
ATOM 2013 N N . GLN A 1 250 ? 4.761 19.350 -5.727 1.00 50.12 250 GLN A N 1
ATOM 2014 C CA . GLN A 1 250 ? 6.120 19.763 -5.364 1.00 50.12 250 GLN A CA 1
ATOM 2015 C C . GLN A 1 250 ? 6.388 21.264 -5.624 1.00 50.12 250 GLN A C 1
ATOM 2017 O O . GLN A 1 250 ? 7.199 21.865 -4.926 1.00 50.12 250 GLN A O 1
ATOM 2022 N N . SER A 1 251 ? 5.678 21.889 -6.572 1.00 51.53 251 SER A N 1
ATOM 2023 C CA . SER A 1 251 ? 5.895 23.285 -6.983 1.00 51.53 251 SER A CA 1
ATOM 2024 C C . SER A 1 251 ? 5.321 24.326 -6.012 1.00 51.53 251 SER A C 1
ATOM 2026 O O . SER A 1 251 ? 5.961 25.352 -5.769 1.00 51.53 251 SER A O 1
ATOM 2028 N N . PHE A 1 252 ? 4.144 24.075 -5.430 1.00 49.62 252 PHE A N 1
ATOM 2029 C CA . PHE A 1 252 ? 3.489 25.011 -4.509 1.00 49.62 252 PHE A CA 1
ATOM 2030 C C . PHE A 1 252 ? 4.232 25.105 -3.171 1.00 49.62 252 PHE A C 1
ATOM 2032 O O . PHE A 1 252 ? 4.432 26.206 -2.657 1.00 49.62 252 PHE A O 1
ATOM 2039 N N . ASN A 1 253 ? 4.741 23.977 -2.662 1.00 62.81 253 ASN A N 1
ATOM 2040 C CA . ASN A 1 253 ? 5.530 23.946 -1.428 1.00 62.81 253 ASN A CA 1
ATOM 2041 C C . ASN A 1 253 ? 6.864 24.697 -1.566 1.00 62.81 253 ASN A C 1
ATOM 2043 O O . ASN A 1 253 ? 7.230 25.453 -0.670 1.00 62.81 253 ASN A O 1
ATOM 2047 N N . THR A 1 254 ? 7.578 24.556 -2.689 1.00 63.81 254 THR A N 1
ATOM 2048 C CA . THR A 1 254 ? 8.836 25.293 -2.904 1.00 63.81 254 THR A CA 1
ATOM 2049 C C . THR A 1 254 ? 8.600 26.803 -2.988 1.00 63.81 254 THR A C 1
ATOM 2051 O O . THR A 1 254 ? 9.356 27.568 -2.395 1.00 63.81 254 THR A O 1
ATOM 2054 N N . LYS A 1 255 ? 7.521 27.251 -3.649 1.00 61.62 255 LYS A N 1
ATOM 2055 C CA . LYS A 1 255 ? 7.162 28.680 -3.697 1.00 61.62 255 LYS A CA 1
ATOM 2056 C C . LYS A 1 255 ? 6.801 29.235 -2.316 1.00 61.62 255 LYS A C 1
ATOM 2058 O O . LYS A 1 255 ? 7.289 30.303 -1.961 1.00 61.62 255 LYS A O 1
ATOM 2063 N N . ALA A 1 256 ? 6.005 28.509 -1.530 1.00 66.50 256 ALA A N 1
ATOM 2064 C CA . ALA A 1 256 ? 5.621 28.928 -0.181 1.00 66.50 256 ALA A CA 1
ATOM 2065 C C . ALA A 1 256 ? 6.824 28.994 0.777 1.00 66.50 256 ALA A C 1
ATOM 2067 O O . ALA A 1 256 ? 6.980 29.975 1.501 1.00 66.50 256 ALA A O 1
ATOM 2068 N N . LEU A 1 257 ? 7.715 27.996 0.740 1.00 71.81 257 LEU A N 1
ATOM 2069 C CA . LEU A 1 257 ? 8.938 27.984 1.552 1.00 71.81 257 LEU A CA 1
ATOM 2070 C C . LEU A 1 257 ? 9.897 29.117 1.170 1.00 71.81 257 LEU A C 1
ATOM 2072 O O . LEU A 1 257 ? 10.464 29.763 2.051 1.00 71.81 257 LEU A O 1
ATOM 2076 N N . ASN A 1 258 ? 10.033 29.409 -0.125 1.00 74.50 258 ASN A N 1
ATOM 2077 C CA . ASN A 1 258 ? 10.832 30.543 -0.587 1.00 74.50 258 ASN A CA 1
ATOM 2078 C C . ASN A 1 258 ? 10.233 31.875 -0.117 1.00 74.50 258 ASN A C 1
ATOM 2080 O O . ASN A 1 258 ? 10.970 32.727 0.371 1.00 74.50 258 ASN A O 1
ATOM 2084 N N . LEU A 1 259 ? 8.906 32.033 -0.182 1.00 77.88 259 LEU A N 1
ATOM 2085 C CA . LEU A 1 259 ? 8.219 33.231 0.305 1.00 77.88 259 LEU A CA 1
ATOM 2086 C C . LEU A 1 259 ? 8.419 33.429 1.817 1.00 77.88 259 LEU A C 1
ATOM 2088 O O . LEU A 1 259 ? 8.742 34.531 2.255 1.00 77.88 259 LEU A O 1
ATOM 2092 N N . LEU A 1 260 ? 8.293 32.355 2.605 1.00 77.00 260 LEU A N 1
ATOM 2093 C CA . LEU A 1 260 ? 8.548 32.372 4.048 1.00 77.00 260 LEU A CA 1
ATOM 2094 C C . LEU A 1 260 ? 10.002 32.726 4.373 1.00 77.00 260 LEU A C 1
ATOM 2096 O O . LEU A 1 260 ? 10.246 33.507 5.290 1.00 77.00 260 LEU A O 1
ATOM 2100 N N . SER A 1 261 ? 10.962 32.199 3.607 1.00 85.75 261 SER A N 1
ATOM 2101 C CA . SER A 1 261 ? 12.378 32.552 3.746 1.00 85.75 261 SER A CA 1
ATOM 2102 C C . SER A 1 261 ? 12.620 34.038 3.462 1.00 85.75 261 SER A C 1
ATOM 2104 O O . SER A 1 261 ? 13.318 34.711 4.221 1.00 85.75 261 SER A O 1
ATOM 2106 N N . THR A 1 262 ? 12.006 34.582 2.407 1.00 87.94 262 THR A N 1
ATOM 2107 C CA . THR A 1 262 ? 12.096 36.010 2.077 1.00 87.94 262 THR A CA 1
ATOM 2108 C C . THR A 1 262 ? 11.459 36.889 3.153 1.00 87.94 262 THR A C 1
ATOM 2110 O O . THR A 1 262 ? 12.039 37.910 3.519 1.00 87.94 262 THR A O 1
ATOM 2113 N N . LEU A 1 263 ? 10.296 36.501 3.684 1.00 85.62 263 LEU A N 1
ATOM 2114 C CA . LEU A 1 263 ? 9.628 37.227 4.766 1.00 85.62 263 LEU A CA 1
ATOM 2115 C C . LEU A 1 263 ? 10.463 37.229 6.047 1.00 85.62 263 LEU A C 1
ATOM 2117 O O . LEU A 1 263 ? 10.655 38.292 6.629 1.00 85.62 263 LEU A O 1
ATOM 2121 N N . HIS A 1 264 ? 11.029 36.083 6.437 1.00 88.25 264 HIS A N 1
ATOM 2122 C CA . HIS A 1 264 ? 11.920 36.002 7.598 1.00 88.25 264 HIS A CA 1
ATOM 2123 C C . HIS A 1 264 ? 13.107 36.956 7.472 1.00 88.25 264 HIS A C 1
ATOM 2125 O O . HIS A 1 264 ? 13.389 37.700 8.404 1.00 88.25 264 HIS A O 1
ATOM 2131 N N . LYS A 1 265 ? 13.756 37.002 6.301 1.00 91.50 265 LYS A N 1
ATOM 2132 C CA . LYS A 1 265 ? 14.869 37.933 6.057 1.00 91.50 265 LYS A CA 1
ATOM 2133 C C . LYS A 1 265 ? 14.456 39.396 6.231 1.00 91.50 265 LYS A C 1
ATOM 2135 O O . LYS A 1 265 ? 15.217 40.170 6.801 1.00 91.50 265 LYS A O 1
ATOM 2140 N N . LYS A 1 266 ? 13.260 39.773 5.767 1.00 92.56 266 LYS A N 1
ATOM 2141 C CA . LYS A 1 266 ? 12.737 41.138 5.935 1.00 92.56 266 LYS A CA 1
ATOM 2142 C C . LYS A 1 266 ? 12.448 41.470 7.399 1.00 92.56 266 LYS A C 1
ATOM 2144 O O . LYS A 1 266 ? 12.789 42.561 7.836 1.00 92.56 266 LYS A O 1
ATOM 2149 N N . ILE A 1 267 ? 11.860 40.534 8.145 1.00 87.81 267 ILE A N 1
ATOM 2150 C CA . ILE A 1 267 ? 11.581 40.709 9.577 1.00 87.81 267 ILE A CA 1
ATOM 2151 C C . ILE A 1 267 ? 12.888 40.876 10.354 1.00 87.81 267 ILE A C 1
ATOM 2153 O O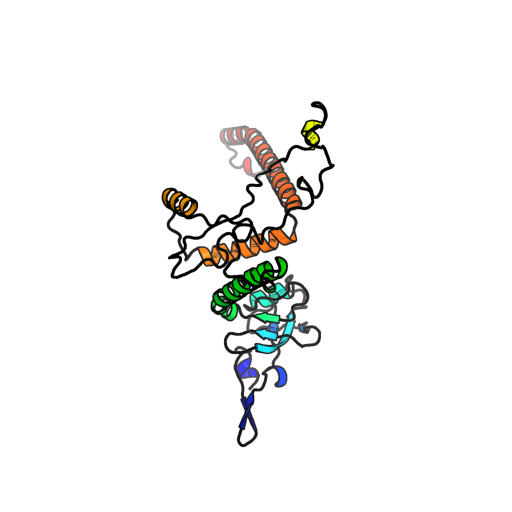 . ILE A 1 267 ? 13.008 41.808 11.141 1.00 87.81 267 ILE A O 1
ATOM 2157 N N . SER A 1 268 ? 13.885 40.024 10.100 1.00 90.06 268 SER A N 1
ATOM 2158 C CA . SER A 1 268 ? 15.192 40.131 10.754 1.00 90.06 268 SER A CA 1
ATOM 2159 C C . SER A 1 268 ? 15.883 41.462 10.449 1.00 90.06 268 SER A C 1
ATOM 2161 O O . SER A 1 268 ? 16.387 42.097 11.368 1.00 90.06 268 SER A O 1
ATOM 2163 N N . ALA A 1 269 ? 15.845 41.926 9.196 1.00 91.50 269 ALA A N 1
ATOM 2164 C CA . ALA A 1 269 ? 16.418 43.219 8.822 1.00 91.50 269 ALA A CA 1
ATOM 2165 C C . ALA A 1 269 ? 15.711 44.399 9.517 1.00 91.50 269 ALA A C 1
ATOM 2167 O O . ALA A 1 269 ? 16.377 45.285 10.045 1.00 91.50 269 ALA A O 1
ATOM 2168 N N . ALA A 1 270 ? 14.375 44.385 9.574 1.00 91.25 270 ALA A N 1
ATOM 2169 C CA . ALA A 1 270 ? 13.604 45.411 10.278 1.00 91.25 270 ALA A CA 1
ATOM 2170 C C . ALA A 1 270 ? 13.882 45.404 11.793 1.00 91.25 270 ALA A C 1
ATOM 2172 O O . ALA A 1 270 ? 13.983 46.459 12.414 1.00 91.25 270 ALA A O 1
ATOM 2173 N N . MET A 1 271 ? 14.054 44.218 12.385 1.00 90.88 271 MET A N 1
ATOM 2174 C CA . MET A 1 271 ? 14.420 44.073 13.794 1.00 90.88 271 MET A CA 1
ATOM 2175 C C . MET A 1 271 ? 15.811 44.655 14.081 1.00 90.88 271 MET A C 1
ATOM 2177 O O . MET A 1 271 ? 15.981 45.362 15.070 1.00 90.88 271 MET A O 1
ATOM 2181 N N . GLU A 1 272 ? 16.798 44.412 13.215 1.00 92.00 272 GLU A N 1
ATOM 2182 C CA . GLU A 1 272 ? 18.132 45.014 13.348 1.00 92.00 272 GLU A CA 1
ATOM 2183 C C . GLU A 1 272 ? 18.095 46.545 13.248 1.00 92.00 272 GLU A C 1
ATOM 2185 O O . GLU A 1 272 ? 18.801 47.230 13.988 1.00 92.00 272 GLU A O 1
ATOM 2190 N N . GLU A 1 273 ? 17.275 47.093 12.351 1.00 92.25 273 GLU A N 1
ATOM 2191 C CA . GLU A 1 273 ? 17.112 48.539 12.193 1.00 92.25 273 GLU A CA 1
ATOM 2192 C C . GLU A 1 273 ? 16.460 49.178 13.430 1.00 92.25 273 GLU A C 1
ATOM 2194 O O . GLU A 1 273 ? 16.956 50.181 13.945 1.00 92.25 273 GLU A O 1
ATOM 2199 N N . TYR A 1 274 ? 15.424 48.539 13.976 1.00 88.12 274 TYR A N 1
ATOM 2200 C CA . TYR A 1 274 ? 14.780 48.948 15.226 1.00 88.12 274 TYR A CA 1
ATOM 2201 C C . TYR A 1 274 ? 15.757 48.935 16.413 1.00 88.12 274 TYR A C 1
ATOM 2203 O O . TYR A 1 274 ? 15.842 49.906 17.167 1.00 88.12 274 TYR A O 1
ATOM 2211 N N . LEU A 1 275 ? 16.573 47.882 16.542 1.00 84.75 275 LEU A N 1
ATOM 2212 C CA . LEU A 1 275 ? 17.587 47.786 17.598 1.00 84.75 275 LEU A CA 1
ATOM 2213 C C . LEU A 1 275 ? 18.668 48.870 17.476 1.00 84.75 275 LEU A C 1
ATOM 2215 O O . LEU A 1 275 ? 19.103 49.414 18.493 1.00 84.75 275 LEU A O 1
ATOM 2219 N N . LYS A 1 276 ? 19.075 49.233 16.251 1.00 89.00 276 LYS A N 1
ATOM 2220 C CA . LYS A 1 276 ? 20.001 50.357 16.020 1.00 89.00 276 LYS A CA 1
ATOM 2221 C C . LYS A 1 276 ? 19.408 51.695 16.455 1.00 89.00 276 LYS A C 1
ATOM 2223 O O . LYS A 1 276 ? 20.145 52.524 16.980 1.00 89.00 276 LYS A O 1
ATOM 2228 N N . ALA A 1 277 ? 18.109 51.906 16.250 1.00 85.44 277 ALA A N 1
ATOM 2229 C CA . ALA A 1 277 ? 17.433 53.140 16.647 1.00 85.44 277 ALA A CA 1
ATOM 2230 C C . ALA A 1 277 ? 17.252 53.253 18.171 1.00 85.44 277 ALA A C 1
ATOM 2232 O O . ALA A 1 277 ? 17.358 54.345 18.724 1.00 85.44 277 ALA A O 1
ATOM 2233 N N . ILE A 1 278 ? 17.018 52.131 18.857 1.00 83.81 278 ILE A N 1
ATOM 2234 C CA . ILE A 1 278 ? 16.770 52.112 20.307 1.00 83.81 278 ILE A CA 1
ATOM 2235 C C . ILE A 1 278 ? 18.049 52.084 21.136 1.00 83.81 278 ILE A C 1
ATOM 2237 O O . ILE A 1 278 ? 18.073 52.650 22.227 1.00 83.81 278 ILE A O 1
ATOM 2241 N N . SER A 1 279 ? 19.132 51.487 20.633 1.00 85.06 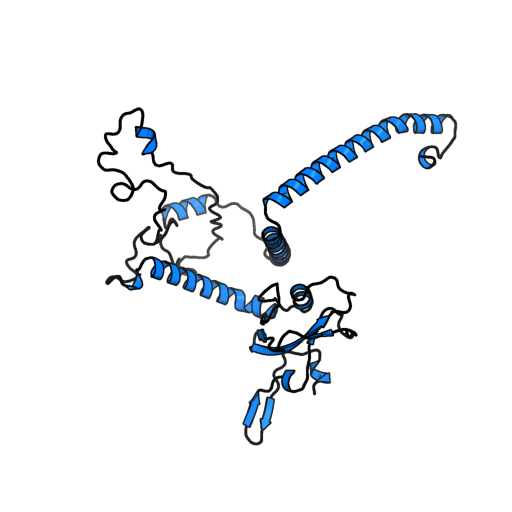279 SER A N 1
ATOM 2242 C CA . SER A 1 279 ? 20.393 51.391 21.377 1.00 85.06 279 SER A CA 1
ATOM 2243 C C . SER A 1 279 ? 20.895 52.743 21.935 1.00 85.06 279 SER A C 1
ATOM 2245 O O . SER A 1 279 ? 21.229 52.777 23.120 1.00 85.06 279 SER A O 1
ATOM 2247 N N . PRO A 1 280 ? 20.884 53.868 21.189 1.00 85.88 280 PRO A N 1
ATOM 2248 C CA . PRO A 1 280 ? 21.253 55.180 21.730 1.00 85.88 280 PRO A CA 1
ATOM 2249 C C . PRO A 1 280 ? 20.296 55.705 22.809 1.00 85.88 280 PRO A C 1
ATOM 2251 O O . PRO A 1 280 ? 20.742 56.361 23.746 1.00 85.88 280 PRO A O 1
ATOM 2254 N N . LEU A 1 281 ? 18.993 55.419 22.695 1.00 80.94 281 LEU A N 1
ATOM 2255 C CA . LEU A 1 281 ? 17.981 55.858 23.663 1.00 80.94 281 LEU A CA 1
ATOM 2256 C C . LEU A 1 281 ? 18.137 55.139 25.005 1.00 80.94 281 LEU A C 1
ATOM 2258 O O . LEU A 1 281 ? 17.999 55.771 26.048 1.00 80.94 281 LEU A O 1
ATOM 2262 N N . LEU A 1 282 ? 18.486 53.850 24.982 1.00 80.44 282 LEU A N 1
ATOM 2263 C CA . LEU A 1 282 ? 18.793 53.091 26.198 1.00 80.44 282 LEU A CA 1
ATOM 2264 C C . LEU A 1 282 ? 20.030 53.651 26.908 1.00 80.44 282 LEU A C 1
ATOM 2266 O O . LEU A 1 282 ? 19.990 53.892 28.111 1.00 80.44 282 LEU A O 1
ATOM 2270 N N . VAL A 1 283 ? 21.094 53.947 26.152 1.00 84.50 283 VAL A N 1
ATOM 2271 C CA . VAL A 1 283 ? 22.319 54.562 26.696 1.00 84.50 283 VAL A CA 1
ATOM 2272 C C . VAL A 1 283 ? 22.029 55.941 27.299 1.00 84.50 283 VAL A C 1
ATOM 2274 O O . VAL A 1 283 ? 22.564 56.284 28.352 1.00 84.50 283 VAL A O 1
ATOM 2277 N N . LEU A 1 284 ? 21.170 56.738 26.658 1.00 82.31 284 LEU A N 1
ATOM 2278 C CA . LEU A 1 284 ? 20.769 58.047 27.170 1.00 82.31 284 LEU A CA 1
ATOM 2279 C C . LEU A 1 284 ? 19.916 57.931 28.447 1.00 82.31 284 LEU A C 1
ATOM 2281 O O . LEU A 1 284 ? 20.119 58.699 29.386 1.00 82.31 284 LEU A O 1
ATOM 2285 N N . GLY A 1 285 ? 18.999 56.959 28.498 1.00 80.62 285 GLY A N 1
ATOM 2286 C CA . GLY A 1 285 ? 18.186 56.656 29.679 1.00 80.62 285 GLY A CA 1
ATOM 2287 C C . GLY A 1 285 ? 19.033 56.313 30.903 1.00 80.62 285 GLY A C 1
ATOM 2288 O O . GLY A 1 285 ? 18.827 56.882 31.979 1.00 80.62 285 GLY A O 1
ATOM 2289 N N . ASP A 1 286 ? 20.055 55.474 30.714 1.00 79.75 286 ASP A N 1
ATOM 2290 C CA . ASP A 1 286 ? 21.016 55.125 31.763 1.00 79.75 286 ASP A CA 1
ATOM 2291 C C . ASP A 1 286 ? 21.791 56.351 32.278 1.00 79.75 286 ASP A C 1
ATOM 2293 O O . ASP A 1 286 ? 22.002 56.485 33.486 1.00 79.75 286 ASP A O 1
ATOM 2297 N N . LEU A 1 287 ? 22.175 57.277 31.390 1.00 82.25 287 LEU A N 1
ATOM 2298 C CA . LEU A 1 287 ? 22.896 58.506 31.753 1.00 82.25 287 LEU A CA 1
ATOM 2299 C C . LEU A 1 287 ? 22.041 59.499 32.553 1.00 82.25 287 LEU A C 1
ATOM 2301 O O . LEU A 1 287 ? 22.573 60.219 33.398 1.00 82.25 287 LEU A O 1
ATOM 2305 N N . ILE A 1 288 ? 20.733 59.549 32.292 1.00 83.88 288 ILE A N 1
ATOM 2306 C CA . ILE A 1 288 ? 19.795 60.481 32.943 1.00 83.88 288 ILE A CA 1
ATOM 2307 C C . ILE A 1 288 ? 19.169 59.854 34.210 1.00 83.88 288 ILE A C 1
ATOM 2309 O O . ILE A 1 288 ? 18.539 60.543 35.010 1.00 83.88 288 ILE A O 1
ATOM 2313 N N . GLY A 1 289 ? 19.408 58.561 34.459 1.00 79.31 289 GLY A N 1
ATOM 2314 C CA . GLY A 1 289 ? 18.931 57.842 35.643 1.00 79.31 289 GLY A CA 1
ATOM 2315 C C . GLY A 1 289 ? 17.507 57.288 35.515 1.00 79.31 289 GLY A C 1
ATOM 2316 O O . GLY A 1 289 ? 16.941 56.830 36.511 1.00 79.31 289 GLY A O 1
ATOM 2317 N N . GLU A 1 290 ? 16.932 57.282 34.309 1.00 73.44 290 GLU A N 1
ATOM 2318 C CA . GLU A 1 290 ? 15.620 56.695 34.031 1.00 73.44 290 GLU A CA 1
ATOM 2319 C C . GLU A 1 290 ? 15.751 55.215 33.644 1.00 73.44 290 GLU A C 1
ATOM 2321 O O . GLU A 1 290 ? 16.117 54.860 32.529 1.00 73.44 290 GLU A O 1
ATOM 2326 N N . LYS A 1 291 ? 15.419 54.315 34.575 1.00 62.31 291 LYS A N 1
ATOM 2327 C CA . LYS A 1 291 ? 15.694 52.869 34.451 1.00 62.31 291 LYS A CA 1
ATOM 2328 C C . LYS A 1 291 ? 14.627 52.034 33.714 1.00 62.31 291 LYS A C 1
ATOM 2330 O O . LYS A 1 291 ? 14.527 50.843 33.984 1.00 62.31 291 LYS A O 1
ATOM 2335 N N . ASN A 1 292 ? 13.790 52.616 32.846 1.00 66.81 292 ASN A N 1
ATOM 2336 C CA . ASN A 1 292 ? 12.725 51.868 32.138 1.00 66.81 292 ASN A CA 1
ATOM 2337 C C . ASN A 1 292 ? 12.384 52.420 30.735 1.00 66.81 292 ASN A C 1
ATOM 2339 O O . ASN A 1 292 ? 11.235 52.328 30.299 1.00 66.81 292 ASN A O 1
ATOM 2343 N N . VAL A 1 293 ? 13.343 53.021 30.025 1.00 64.12 293 VAL A N 1
ATOM 2344 C CA . VAL A 1 293 ? 13.092 53.612 28.691 1.00 64.12 293 VAL A CA 1
ATOM 2345 C C . VAL A 1 293 ? 12.672 52.550 27.655 1.00 64.12 293 VAL A C 1
ATOM 2347 O O . VAL A 1 293 ? 11.944 52.847 26.714 1.00 64.12 293 VAL A O 1
ATOM 2350 N N . ASP A 1 294 ? 13.050 51.290 27.873 1.00 65.94 294 ASP A N 1
ATOM 2351 C CA . ASP A 1 294 ? 12.697 50.110 27.074 1.00 65.94 294 ASP A CA 1
ATOM 2352 C C . ASP A 1 294 ? 11.232 49.661 27.200 1.00 65.94 294 ASP A C 1
ATOM 2354 O O . ASP A 1 294 ? 10.745 48.942 26.335 1.00 65.94 294 ASP A O 1
ATOM 2358 N N . LYS A 1 295 ? 10.515 50.062 28.259 1.00 64.94 295 LYS A N 1
ATOM 2359 C CA . LYS A 1 295 ? 9.133 49.608 28.524 1.00 64.94 295 LYS A CA 1
ATOM 2360 C C . LYS A 1 295 ? 8.050 50.546 27.995 1.00 64.94 295 LYS A C 1
ATOM 2362 O O . LYS A 1 295 ? 6.866 50.260 28.165 1.00 64.94 295 LYS A O 1
ATOM 2367 N N . VAL A 1 296 ? 8.446 51.678 27.418 1.00 58.28 296 VAL A N 1
ATOM 2368 C CA . VAL A 1 296 ? 7.531 52.720 26.927 1.00 58.28 296 VAL A CA 1
ATOM 2369 C C . VAL A 1 296 ? 7.237 52.564 25.423 1.00 58.28 296 VAL A C 1
ATOM 2371 O O . VAL A 1 296 ? 6.320 53.214 24.924 1.00 58.28 296 VAL A O 1
ATOM 2374 N N . PHE A 1 297 ? 7.943 51.673 24.711 1.00 54.81 297 PHE A N 1
ATOM 2375 C CA . PHE A 1 297 ? 7.858 51.497 23.254 1.00 54.81 297 PHE A CA 1
ATOM 2376 C C . PHE A 1 297 ? 7.583 50.056 22.822 1.00 54.81 297 PHE A C 1
ATOM 2378 O O . PHE A 1 297 ? 8.096 49.126 23.480 1.00 54.81 297 PHE A O 1
#

InterPro domains:
  IPR041457 CxC2-like cysteine cluster, KDZ transposase-associated [PF18803] (26-107)